Protein AF-A0A842QL17-F1 (afdb_monomer_lite)

Foldseek 3Di:
DDDQDLDPPPPPPDDPPDDDDPDDDDDDPPDPDDPPPPDPPPPDPDQAEEEEEQEQPQPDAPQADDFDADNDQVVLQVLLVVLVHHYDYDYLVCLVQLVLAVLRHQEYEHQRGARHPVNLVSVVLRQQLAHFYEYEFSNLQSCQCCCVVPVVSHNHSQEPQFKYWDWAQKKFFCDDDLLQVVDDGGDIDGFPGGRTIWTQLVSSCVGPQNVQKDQGIAGVPCVRTGQWIWGQDLQGGHIYIYHYAHPDPVPVVHHGDVSR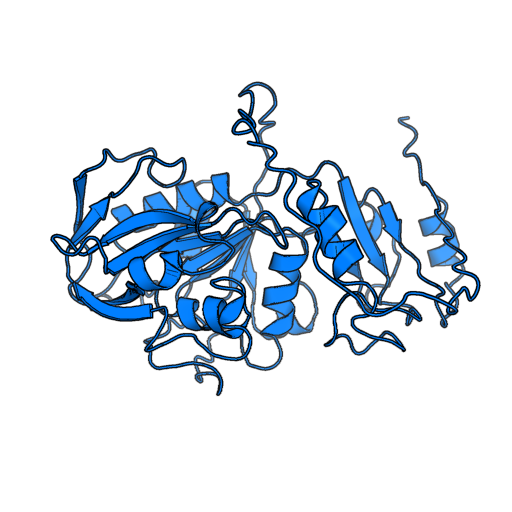SSSSNSSSVVRGADAPWEEEEELQLQAQEALAPPDPRHVHHNPNVNVSRVRSSVRYGYHYQHHDPVDGQDLVVPVSGSYYDGHRRPGDDDPRSVVSSVD

Secondary structure (DSSP, 8-state):
-----------------S---------------------GGG------EEEEE--S-----TT--S----S--HHHHHHHHHTT-EEEEE-HHHHHTT---TTT-SEEEESS----GGGHHHHHHHHHTT-EEEEEGGGHHHHHHTTSSSGGGTTS--BTTTEEEEEEEEEEE-S--GGGTTS-TT-EEEEEEEEEEEEEHHHHTTSTTGGGEEEEEEETTBTTEESEEEE--SSSS--EEEE-----TTSTT-PPPHHHHHHHHHHHHHHS---SEEEEEE-TT-BSB-SSTT-SSSSBTTS-HHHHHHHHHTTEEEEEE---TT-SS-HHHHTT-SEEE---BSSPPPHHHHHHHH-

Sequence (359 aa):
MNHKHAILLSLIMLIGMSMFPLGTSPDMISRSNPMEQVTPAEITPRNIRVAIYNETNFTKPTWAYGGSFTQDSTDIAQVLEDAGYQVELLTFQDLLDHRLILADFDVFVLPNNLPRENVTMLAKEFWLAGGGLLTVDSAVNFLGYAGVVPYESEGNHGHDTYWYYNWSEIQTVANLHPVTKKYSVGNTINTTNWNWATFNWSALSTTKEYSHYTKLLNIEGQPNNVTGFAYNPYLRGGKVVHLPGFVANTTPSRPMVQGIMNLCIDAVEWLCPVPKSRVAYDLSHHPRLGLDAWEEQPWHPGMLPGFRNLLVNHSFTVDKLYPSPEGNLTSDRLESYDILILVCPDYNLTSDERTEVQS

Radius of gyration: 21.05 Å; chains: 1; bounding box: 44×51×58 Å

Structure (mmCIF, N/CA/C/O backbone):
data_AF-A0A842QL17-F1
#
_entry.id   AF-A0A842QL17-F1
#
loop_
_atom_site.group_PDB
_atom_site.id
_atom_site.type_symbol
_atom_site.label_atom_id
_atom_site.label_alt_id
_atom_site.label_comp_id
_atom_site.label_asym_id
_atom_site.label_entity_id
_atom_site.label_seq_id
_atom_site.pdbx_PDB_ins_code
_atom_site.Cartn_x
_atom_site.Cartn_y
_atom_site.Cartn_z
_atom_site.occupancy
_atom_site.B_iso_or_equiv
_atom_site.auth_seq_id
_atom_site.auth_comp_id
_atom_site.auth_asym_id
_atom_site.auth_atom_id
_atom_site.pdbx_PDB_model_num
ATOM 1 N N . MET A 1 1 ? -4.511 -22.338 -30.066 1.00 32.91 1 MET A N 1
ATOM 2 C CA . MET A 1 1 ? -3.454 -21.313 -30.179 1.00 32.91 1 MET A CA 1
ATOM 3 C C . MET A 1 1 ? -4.147 -19.968 -30.115 1.00 32.91 1 MET A C 1
ATOM 5 O O . MET A 1 1 ? -4.767 -19.572 -31.090 1.00 32.91 1 MET A O 1
ATOM 9 N N . ASN A 1 2 ? -4.164 -19.352 -28.934 1.00 29.38 2 ASN A N 1
ATOM 10 C CA . ASN A 1 2 ? -4.747 -18.027 -28.748 1.00 29.38 2 ASN A CA 1
ATOM 11 C C . ASN A 1 2 ? -3.663 -17.005 -29.085 1.00 29.38 2 ASN A C 1
ATOM 13 O O . ASN A 1 2 ? -2.609 -17.007 -28.458 1.00 29.38 2 ASN A O 1
ATOM 17 N N . HIS A 1 3 ? -3.906 -16.182 -30.100 1.00 27.91 3 HIS A N 1
ATOM 18 C CA . HIS A 1 3 ? -3.013 -15.093 -30.471 1.00 27.91 3 HIS A CA 1
ATOM 19 C C . HIS A 1 3 ? -3.058 -14.013 -29.380 1.00 27.91 3 HIS A C 1
ATOM 21 O O . HIS A 1 3 ? -4.039 -13.271 -29.276 1.00 27.91 3 HIS A O 1
ATOM 27 N N . LYS A 1 4 ? -2.010 -13.943 -28.548 1.00 33.94 4 LYS A N 1
ATOM 28 C CA . LYS A 1 4 ? -1.723 -12.757 -27.736 1.00 33.94 4 LYS A CA 1
ATOM 29 C C . LYS A 1 4 ? -1.409 -11.614 -28.710 1.00 33.94 4 LYS A C 1
ATOM 31 O O . LYS A 1 4 ? -0.671 -11.806 -29.671 1.00 33.94 4 LYS A O 1
ATOM 36 N N . HIS A 1 5 ? -2.056 -10.467 -28.533 1.00 31.33 5 HIS A N 1
ATOM 37 C CA . HIS A 1 5 ? -1.820 -9.291 -29.367 1.00 31.33 5 HIS A CA 1
ATOM 38 C C . HIS A 1 5 ? -0.753 -8.434 -28.682 1.00 31.33 5 HIS A C 1
ATOM 40 O O . HIS A 1 5 ? -1.079 -7.678 -27.773 1.00 31.33 5 HIS A O 1
ATOM 46 N N . ALA A 1 6 ? 0.503 -8.537 -29.116 1.00 32.56 6 ALA A N 1
ATOM 47 C CA . ALA A 1 6 ? 1.527 -7.558 -28.771 1.00 32.56 6 ALA A CA 1
ATOM 48 C C . ALA A 1 6 ? 1.225 -6.252 -29.528 1.00 32.56 6 ALA A C 1
ATOM 50 O O . ALA A 1 6 ? 1.440 -6.146 -30.737 1.00 32.56 6 ALA A O 1
ATOM 51 N N . ILE A 1 7 ? 0.659 -5.253 -28.845 1.00 34.78 7 ILE A N 1
ATOM 52 C CA . ILE A 1 7 ? 0.515 -3.905 -29.409 1.00 34.78 7 ILE A CA 1
ATOM 53 C C . ILE A 1 7 ? 1.795 -3.135 -29.084 1.00 34.78 7 ILE A C 1
ATOM 55 O O . ILE A 1 7 ? 1.933 -2.557 -28.009 1.00 34.78 7 ILE A O 1
ATOM 59 N N . LEU A 1 8 ? 2.732 -3.109 -30.034 1.00 34.44 8 LEU A N 1
ATOM 60 C CA . LEU A 1 8 ? 3.899 -2.233 -29.983 1.00 34.44 8 LEU A CA 1
ATOM 61 C C . LEU A 1 8 ? 3.449 -0.781 -30.219 1.00 34.44 8 LEU A C 1
ATOM 63 O O . LEU A 1 8 ? 3.336 -0.318 -31.355 1.00 34.44 8 LEU A O 1
ATOM 67 N N . LEU A 1 9 ? 3.178 -0.049 -29.141 1.00 33.25 9 LEU A N 1
ATOM 68 C CA . LEU A 1 9 ? 2.922 1.391 -29.190 1.00 33.25 9 LEU A CA 1
ATOM 69 C C . LEU A 1 9 ? 4.257 2.143 -29.115 1.00 33.25 9 LEU A C 1
ATOM 71 O O . LEU A 1 9 ? 4.686 2.604 -28.061 1.00 33.25 9 LEU A O 1
ATOM 75 N N . SER A 1 10 ? 4.932 2.282 -30.259 1.00 34.38 10 SER A N 1
ATOM 76 C CA . SER A 1 10 ? 6.066 3.201 -30.406 1.00 34.38 10 SER A CA 1
ATOM 77 C C . SER A 1 10 ? 5.556 4.645 -30.418 1.00 34.38 10 SER A C 1
ATOM 79 O O . SER A 1 10 ? 5.274 5.217 -31.471 1.00 34.38 10 SER A O 1
ATOM 81 N N . LEU A 1 11 ? 5.394 5.243 -29.239 1.00 36.97 11 LEU A N 1
ATOM 82 C CA . LEU A 1 11 ? 4.989 6.640 -29.107 1.00 36.97 11 LEU A CA 1
ATOM 83 C C . LEU A 1 11 ? 6.204 7.545 -29.360 1.00 36.97 11 LEU A C 1
ATOM 85 O O . LEU A 1 11 ? 6.951 7.899 -28.453 1.00 36.97 11 LEU A O 1
ATOM 89 N N . ILE A 1 12 ? 6.411 7.926 -30.622 1.00 34.22 12 ILE A N 1
ATOM 90 C CA . ILE A 1 12 ? 7.336 9.007 -30.979 1.00 34.22 12 ILE A CA 1
ATOM 91 C C . ILE A 1 12 ? 6.681 10.320 -30.526 1.00 34.22 12 ILE A C 1
ATOM 93 O O . ILE A 1 12 ? 5.934 10.944 -31.278 1.00 34.22 12 ILE A O 1
ATOM 97 N N . MET A 1 13 ? 6.932 10.751 -29.285 1.00 35.31 13 MET A N 1
ATOM 98 C CA . MET A 1 13 ? 6.644 12.130 -28.884 1.00 35.31 13 MET A CA 1
ATOM 99 C C . MET A 1 13 ? 7.688 13.046 -29.522 1.00 35.31 13 MET A C 1
ATOM 101 O O . MET A 1 13 ? 8.742 13.334 -28.954 1.00 35.31 13 MET A O 1
ATOM 105 N N . LEU A 1 14 ? 7.400 13.475 -30.751 1.00 29.31 14 LEU A N 1
ATOM 106 C CA . LEU A 1 14 ? 8.137 14.547 -31.400 1.00 29.31 14 LEU A CA 1
ATOM 107 C C . LEU A 1 14 ? 7.921 15.837 -30.598 1.00 29.31 14 LEU A C 1
ATOM 109 O O . LEU A 1 14 ? 6.796 16.177 -30.238 1.00 29.31 14 LEU A O 1
ATOM 113 N N . ILE A 1 15 ? 9.022 16.532 -30.326 1.00 42.12 15 ILE A N 1
ATOM 114 C CA . ILE A 1 15 ? 9.133 17.812 -29.623 1.00 42.12 15 ILE A CA 1
ATOM 115 C C . ILE A 1 15 ? 7.981 18.759 -30.003 1.00 42.12 15 ILE A C 1
ATOM 117 O O . ILE A 1 15 ? 7.981 19.380 -31.062 1.00 42.12 15 ILE A O 1
ATOM 121 N N . GLY A 1 16 ? 7.004 18.862 -29.103 1.00 30.25 16 GLY A N 1
ATOM 122 C CA . GLY A 1 16 ? 5.878 19.792 -29.147 1.00 30.25 16 GLY A CA 1
ATOM 123 C C . GLY A 1 16 ? 5.802 20.631 -27.873 1.00 30.25 16 GLY A C 1
ATOM 124 O O . GLY A 1 16 ? 4.719 20.970 -27.415 1.00 30.25 16 GLY A O 1
ATOM 125 N N . MET A 1 17 ? 6.949 20.951 -27.266 1.00 36.09 17 MET A N 1
ATOM 126 C CA . MET A 1 17 ? 7.035 22.004 -26.254 1.00 36.09 17 MET A CA 1
ATOM 127 C C . MET A 1 17 ? 7.033 23.365 -26.953 1.00 36.09 17 MET A C 1
ATOM 129 O O . MET A 1 17 ? 8.072 23.977 -27.170 1.00 36.09 17 MET A O 1
ATOM 133 N N . SER A 1 18 ? 5.852 23.854 -27.314 1.00 33.62 18 SER A N 1
ATOM 134 C CA . SER A 1 18 ? 5.583 25.291 -27.258 1.00 33.62 18 SER A CA 1
ATOM 135 C C . SER A 1 18 ? 4.085 25.532 -27.088 1.00 33.62 18 SER A C 1
ATOM 137 O O . SER A 1 18 ? 3.279 25.133 -27.918 1.00 33.62 18 SER A O 1
ATOM 139 N N . MET A 1 19 ? 3.757 26.229 -25.996 1.00 33.94 19 MET A N 1
ATOM 140 C CA . MET A 1 19 ? 2.442 26.764 -25.616 1.00 33.94 19 MET A CA 1
ATOM 141 C C . MET A 1 19 ? 1.485 25.831 -24.855 1.00 33.94 19 MET A C 1
ATOM 143 O O . MET A 1 19 ? 0.450 25.422 -25.364 1.00 33.94 19 MET A O 1
ATOM 147 N N . PHE A 1 20 ? 1.752 25.649 -23.559 1.00 30.59 20 PHE A N 1
ATOM 148 C CA . PHE A 1 20 ? 0.675 25.646 -22.564 1.00 30.59 20 PHE A CA 1
ATOM 149 C C . PHE A 1 20 ? 0.867 26.861 -21.648 1.00 30.59 20 PHE A C 1
ATOM 151 O O . PHE A 1 20 ? 1.923 26.974 -21.020 1.00 30.59 20 PHE A O 1
ATOM 158 N N . PRO A 1 21 ? -0.090 27.804 -21.581 1.00 30.53 21 PRO A N 1
ATOM 159 C CA . PRO A 1 21 ? -0.043 28.849 -20.578 1.00 30.53 21 PRO A CA 1
ATOM 160 C C . PRO A 1 21 ? -0.350 28.241 -19.205 1.00 30.53 21 PRO A C 1
ATOM 162 O O . PRO A 1 21 ? -1.309 27.491 -19.031 1.00 30.53 21 PRO A O 1
ATOM 165 N N . LEU A 1 22 ? 0.476 28.597 -18.222 1.00 37.81 22 LEU A N 1
ATOM 166 C CA . LEU A 1 22 ? 0.166 28.478 -16.801 1.00 37.81 22 LEU A CA 1
ATOM 167 C C . LEU A 1 22 ? -1.138 29.245 -16.524 1.00 37.81 22 LEU A C 1
ATOM 169 O O . LEU A 1 22 ? -1.159 30.467 -16.663 1.00 37.81 22 LEU A O 1
ATOM 173 N N . GLY A 1 23 ? -2.221 28.558 -16.147 1.00 28.64 23 GLY A N 1
ATOM 174 C CA . GLY A 1 23 ? -3.465 29.249 -15.805 1.00 28.64 23 GLY A CA 1
ATOM 175 C C . GLY A 1 23 ? -4.690 28.370 -15.558 1.00 28.64 23 GLY A C 1
ATOM 176 O O . GLY A 1 23 ? -5.327 27.915 -16.496 1.00 28.64 23 GLY A O 1
ATOM 177 N N . THR A 1 24 ? -5.041 28.276 -14.271 1.00 31.52 24 THR A N 1
ATOM 178 C CA . THR A 1 24 ? -6.386 28.123 -13.676 1.00 31.52 24 THR A CA 1
ATOM 179 C C . THR A 1 24 ? -7.159 26.803 -13.830 1.00 31.52 24 THR A C 1
ATOM 181 O O . THR A 1 24 ? -7.583 26.426 -14.912 1.00 31.52 24 THR A O 1
ATOM 184 N N . SER A 1 25 ? -7.368 26.180 -12.660 1.00 35.00 25 SER A N 1
ATOM 185 C CA . SER A 1 25 ? -8.433 25.266 -12.205 1.00 35.00 25 SER A CA 1
ATOM 186 C C . SER A 1 25 ? -9.348 24.615 -13.254 1.00 35.00 25 SER A C 1
ATOM 188 O O . SER A 1 25 ? -10.093 25.325 -13.928 1.00 35.00 25 SER A O 1
ATOM 190 N N . PRO A 1 26 ? -9.453 23.273 -13.293 1.00 37.22 26 PRO A N 1
ATOM 191 C CA . PRO A 1 26 ? -10.640 22.642 -13.837 1.00 37.22 26 PRO A CA 1
ATOM 192 C C . PRO A 1 26 ? -11.755 22.720 -12.791 1.00 37.22 26 PRO A C 1
ATOM 194 O O . PRO A 1 26 ? -11.676 22.106 -11.725 1.00 37.22 26 PRO A O 1
ATOM 197 N N . ASP A 1 27 ? -12.789 23.499 -13.099 1.00 30.72 27 ASP A N 1
ATOM 198 C CA . ASP A 1 27 ? -14.064 23.410 -12.401 1.00 30.72 27 ASP A CA 1
ATOM 199 C C . ASP A 1 27 ? -14.610 21.979 -12.474 1.00 30.72 27 ASP A C 1
ATOM 201 O O . ASP A 1 27 ? -14.574 21.300 -13.505 1.00 30.72 27 ASP A O 1
ATOM 205 N N . MET A 1 28 ? -15.106 21.545 -11.321 1.00 40.56 28 MET A N 1
ATOM 206 C CA . MET A 1 28 ? -15.678 20.241 -11.044 1.00 40.56 28 MET A CA 1
ATOM 207 C C . MET A 1 28 ? -16.843 19.916 -11.984 1.00 40.56 28 MET A C 1
ATOM 209 O O . MET A 1 28 ? -17.935 20.468 -11.852 1.00 40.56 28 MET A O 1
ATOM 213 N N . ILE A 1 29 ? -16.672 18.902 -12.832 1.00 31.00 29 ILE A N 1
ATOM 214 C CA . ILE A 1 29 ? -17.811 18.065 -13.209 1.00 31.00 29 ILE A CA 1
ATOM 215 C C . ILE A 1 29 ? -18.001 17.078 -12.060 1.00 31.00 29 ILE A C 1
ATOM 217 O O . ILE A 1 29 ? -17.324 16.055 -11.976 1.00 31.00 29 ILE A O 1
ATOM 221 N N . SER A 1 30 ? -18.931 17.411 -11.165 1.00 34.22 30 SER A N 1
ATOM 222 C CA . SER A 1 30 ? -19.532 16.462 -10.232 1.00 34.22 30 SER A CA 1
ATOM 223 C C . SER A 1 30 ? -20.190 15.340 -11.039 1.00 34.22 30 SER A C 1
ATOM 225 O O . SER A 1 30 ? -21.334 15.446 -11.482 1.00 34.22 30 SER A O 1
ATOM 227 N N . ARG A 1 31 ? -19.437 14.268 -11.289 1.00 32.34 31 ARG A N 1
ATOM 228 C CA . ARG A 1 31 ? -20.010 12.949 -11.527 1.00 32.34 31 ARG A CA 1
ATOM 229 C C . ARG A 1 31 ? -20.091 12.284 -10.167 1.00 32.34 31 ARG A C 1
ATOM 231 O O . ARG A 1 31 ? -19.084 11.840 -9.625 1.00 32.34 31 ARG A O 1
ATOM 238 N N . SER A 1 32 ? -21.297 12.224 -9.618 1.00 30.11 32 SER A N 1
ATOM 239 C CA . SER A 1 32 ? -21.631 11.194 -8.648 1.00 30.11 32 SER A CA 1
ATOM 240 C C . SER A 1 32 ? -21.362 9.849 -9.319 1.00 30.11 32 SER A C 1
ATOM 242 O O . SER A 1 32 ? -22.148 9.390 -10.145 1.00 30.11 32 SER A O 1
ATOM 244 N N . ASN A 1 33 ? -20.215 9.237 -9.022 1.00 33.78 33 ASN A N 1
ATOM 245 C CA . ASN A 1 33 ? -20.003 7.847 -9.389 1.00 33.78 33 ASN A CA 1
ATOM 246 C C . ASN A 1 33 ? -21.036 7.039 -8.600 1.00 33.78 33 ASN A C 1
ATOM 248 O O . ASN A 1 33 ? -21.000 7.070 -7.364 1.00 33.78 33 ASN A O 1
ATOM 252 N N . PRO A 1 34 ? -21.978 6.337 -9.256 1.00 35.31 34 PRO A N 1
ATOM 253 C CA . PRO A 1 34 ? -22.654 5.264 -8.564 1.00 35.31 34 PRO A CA 1
ATOM 254 C C . PRO A 1 34 ? -21.542 4.306 -8.156 1.00 35.31 34 PRO A C 1
ATOM 256 O O . PRO A 1 34 ? -20.722 3.921 -8.987 1.00 35.31 34 PRO A O 1
ATOM 259 N N . MET A 1 35 ? -21.470 4.028 -6.858 1.00 34.47 35 MET A N 1
ATOM 260 C CA . MET A 1 35 ? -20.680 2.959 -6.267 1.00 34.47 35 MET A CA 1
ATOM 261 C C . MET A 1 35 ? -20.700 1.784 -7.248 1.00 34.47 35 MET A C 1
ATOM 263 O O . MET A 1 35 ? -21.767 1.204 -7.457 1.00 34.47 35 MET A O 1
ATOM 267 N N . GLU A 1 36 ? -19.589 1.545 -7.952 1.00 39.00 36 GLU A N 1
ATOM 268 C CA . GLU A 1 36 ? -19.526 0.514 -8.982 1.00 39.00 36 GLU A CA 1
ATOM 269 C C . GLU A 1 36 ? -19.743 -0.800 -8.244 1.00 39.00 36 GLU A C 1
ATOM 271 O O . GLU A 1 36 ? -18.903 -1.278 -7.479 1.00 39.00 36 GLU A O 1
ATOM 276 N N . GLN A 1 37 ? -20.980 -1.275 -8.333 1.00 33.81 37 GLN A N 1
ATOM 277 C CA . GLN A 1 37 ? -21.448 -2.461 -7.663 1.00 33.81 37 GLN A CA 1
ATOM 278 C C . GLN A 1 37 ? -20.681 -3.588 -8.336 1.00 33.81 37 GLN A C 1
ATOM 280 O O . GLN A 1 37 ? -20.994 -3.952 -9.466 1.00 33.81 37 GLN A O 1
ATOM 285 N N . VAL A 1 38 ? -19.634 -4.082 -7.674 1.00 36.53 38 VAL A N 1
ATOM 286 C CA . VAL A 1 38 ? -18.936 -5.291 -8.100 1.00 36.53 38 VAL A CA 1
ATOM 287 C C . VAL A 1 38 ? -20.008 -6.367 -8.200 1.00 36.53 38 VAL A C 1
ATOM 289 O O . VAL A 1 38 ? -20.528 -6.840 -7.188 1.00 36.53 38 VAL A O 1
ATOM 292 N N . THR A 1 39 ? -20.423 -6.690 -9.421 1.00 32.12 39 THR A N 1
ATOM 293 C CA . THR A 1 39 ? -21.339 -7.794 -9.662 1.00 32.12 39 THR A CA 1
ATOM 294 C C . THR A 1 39 ? -20.632 -9.062 -9.185 1.00 32.12 39 THR A C 1
ATOM 296 O O . THR A 1 39 ? -19.533 -9.335 -9.666 1.00 32.12 39 THR A O 1
ATOM 299 N N . PRO A 1 40 ? -21.223 -9.860 -8.274 1.00 38.44 40 PRO A N 1
ATOM 300 C CA . PRO A 1 40 ? -20.588 -11.059 -7.709 1.00 38.44 40 PRO A CA 1
ATOM 301 C C . PRO A 1 40 ? -20.207 -12.159 -8.720 1.00 38.44 40 PRO A C 1
ATOM 303 O O . PRO A 1 40 ? -19.738 -13.218 -8.321 1.00 38.44 40 PRO A O 1
ATOM 306 N N . ALA A 1 41 ? -20.446 -11.948 -10.016 1.00 34.03 41 ALA A N 1
ATOM 307 C CA . ALA A 1 41 ? -20.388 -12.968 -11.055 1.00 34.03 41 ALA A CA 1
ATOM 308 C C . ALA A 1 41 ? -19.007 -13.158 -11.716 1.00 34.03 41 ALA A C 1
ATOM 310 O O . ALA A 1 41 ? -18.889 -14.035 -12.563 1.00 34.03 41 ALA A O 1
ATOM 311 N N . GLU A 1 42 ? -17.965 -12.412 -11.331 1.00 37.41 42 GLU A N 1
ATOM 312 C CA . GLU A 1 42 ? -16.612 -12.573 -11.907 1.00 37.41 42 GLU A CA 1
ATOM 313 C C . GLU A 1 42 ? -15.484 -12.576 -10.862 1.00 37.41 42 GLU A C 1
ATOM 315 O O . GLU A 1 42 ? -14.332 -12.276 -11.176 1.00 37.41 42 GLU A O 1
ATOM 320 N N . ILE A 1 43 ? -15.757 -12.971 -9.612 1.00 46.22 43 ILE A N 1
ATOM 321 C CA . ILE A 1 43 ? -14.661 -13.338 -8.702 1.00 46.22 43 ILE A CA 1
ATOM 322 C C . ILE A 1 43 ? -14.201 -14.738 -9.108 1.00 46.22 43 ILE A C 1
ATOM 324 O O . ILE A 1 43 ? -14.602 -15.746 -8.530 1.00 46.22 43 ILE A O 1
ATOM 328 N N . THR A 1 44 ? -13.387 -14.804 -10.160 1.00 45.41 44 THR A N 1
ATOM 329 C CA . THR A 1 44 ? -12.589 -16.003 -10.419 1.00 45.41 44 THR A CA 1
ATOM 330 C C . THR A 1 44 ? -11.772 -16.259 -9.153 1.00 45.41 44 THR A C 1
ATOM 332 O O . THR A 1 44 ? -11.119 -15.319 -8.689 1.00 45.41 44 THR A O 1
ATOM 335 N N . PRO A 1 45 ? -11.802 -17.471 -8.566 1.00 54.47 45 PRO A N 1
ATOM 336 C CA . PRO A 1 45 ? -10.910 -17.812 -7.469 1.00 54.47 45 PRO A CA 1
ATOM 337 C C . PRO A 1 45 ? -9.482 -17.479 -7.894 1.00 54.47 45 PRO A C 1
ATOM 339 O O . PRO A 1 45 ? -8.965 -18.051 -8.854 1.00 54.47 45 PRO A O 1
ATOM 342 N N . ARG A 1 46 ? -8.880 -16.490 -7.237 1.00 71.69 46 ARG A N 1
ATOM 343 C CA . ARG A 1 46 ? -7.531 -16.028 -7.538 1.00 71.69 46 ARG A CA 1
ATOM 344 C C . ARG A 1 46 ? -6.663 -16.337 -6.337 1.00 71.69 46 ARG A C 1
ATOM 346 O O . ARG A 1 46 ? -7.032 -16.021 -5.210 1.00 71.69 46 ARG A O 1
ATOM 353 N N . ASN A 1 47 ? -5.508 -16.933 -6.597 1.00 90.69 47 ASN A N 1
ATOM 354 C CA . ASN A 1 47 ? -4.462 -17.040 -5.593 1.00 90.69 47 ASN A CA 1
ATOM 355 C C . ASN A 1 47 ? -3.948 -15.622 -5.327 1.00 90.69 47 ASN A C 1
ATOM 357 O O . ASN A 1 47 ? -3.307 -15.035 -6.199 1.00 90.69 47 ASN A O 1
ATOM 361 N N . ILE A 1 48 ? -4.300 -15.055 -4.172 1.00 96.44 48 ILE A N 1
ATOM 362 C CA . ILE A 1 48 ? -3.820 -13.735 -3.752 1.00 96.44 48 ILE A CA 1
ATOM 363 C C . ILE A 1 48 ? -2.415 -13.908 -3.182 1.00 96.44 48 ILE A C 1
ATOM 365 O O . ILE A 1 48 ? -2.198 -14.744 -2.299 1.00 96.44 48 ILE A O 1
ATOM 369 N N . ARG A 1 49 ? -1.478 -13.117 -3.702 1.00 97.88 49 ARG A N 1
ATOM 370 C CA . ARG A 1 49 ? -0.062 -13.144 -3.335 1.00 97.88 49 ARG A CA 1
ATOM 371 C C . ARG A 1 49 ? 0.252 -11.948 -2.457 1.00 97.88 49 ARG A C 1
ATOM 373 O O . ARG A 1 49 ? -0.081 -10.812 -2.796 1.00 97.88 49 ARG A O 1
ATOM 380 N N . VAL A 1 50 ? 0.869 -12.200 -1.319 1.00 98.69 50 VAL A N 1
ATOM 381 C CA . VAL A 1 50 ? 1.072 -11.217 -0.267 1.00 98.69 50 VAL A CA 1
ATOM 382 C C . VAL A 1 50 ? 2.555 -11.132 0.045 1.00 98.69 50 VAL A C 1
ATOM 384 O O . VAL A 1 50 ? 3.150 -12.096 0.512 1.00 98.69 50 VAL A O 1
ATOM 387 N N . ALA A 1 51 ? 3.133 -9.957 -0.168 1.00 98.44 51 ALA A N 1
ATOM 388 C CA . ALA A 1 51 ? 4.447 -9.627 0.357 1.00 98.44 51 ALA A CA 1
ATOM 389 C C . ALA A 1 51 ? 4.293 -9.035 1.760 1.00 98.44 51 ALA A C 1
ATOM 391 O O . ALA A 1 51 ? 3.466 -8.148 1.980 1.00 98.44 51 ALA A O 1
ATOM 392 N N . ILE A 1 52 ? 5.112 -9.472 2.709 1.00 97.25 52 ILE A N 1
ATOM 393 C CA . ILE A 1 52 ? 5.152 -8.911 4.061 1.00 97.25 52 ILE A CA 1
ATOM 394 C C . ILE A 1 52 ? 6.548 -8.376 4.320 1.00 97.25 52 ILE A C 1
ATOM 396 O O . ILE A 1 52 ? 7.528 -9.112 4.236 1.00 97.25 52 ILE A O 1
ATOM 400 N N . TYR A 1 53 ? 6.643 -7.095 4.661 1.00 95.19 53 TYR A N 1
ATOM 401 C CA . TYR A 1 53 ? 7.922 -6.496 5.006 1.00 95.19 53 TYR A CA 1
ATOM 402 C C . TYR A 1 53 ? 8.434 -7.037 6.342 1.00 95.19 53 TYR A C 1
ATOM 404 O O . TYR A 1 53 ? 7.855 -6.767 7.396 1.00 95.19 53 TYR A O 1
ATOM 412 N N . ASN A 1 54 ? 9.541 -7.769 6.291 1.00 92.31 54 ASN A N 1
ATOM 413 C CA . ASN A 1 54 ? 10.144 -8.458 7.419 1.00 92.31 54 ASN A CA 1
ATOM 414 C C . ASN A 1 54 ? 11.616 -8.051 7.575 1.00 92.31 54 ASN A C 1
ATOM 416 O O . ASN A 1 54 ? 12.536 -8.802 7.252 1.00 92.31 54 ASN A O 1
ATOM 420 N N . GLU A 1 55 ? 11.834 -6.832 8.067 1.00 87.56 55 GLU A N 1
ATOM 421 C CA . GLU A 1 55 ? 13.164 -6.311 8.375 1.00 87.56 55 GLU A CA 1
ATOM 422 C C . GLU A 1 55 ? 13.482 -6.448 9.869 1.00 87.56 55 GLU A C 1
ATOM 424 O O . GLU A 1 55 ? 12.731 -5.977 10.724 1.00 87.56 55 GLU A O 1
ATOM 429 N N . THR A 1 56 ? 14.632 -7.047 10.180 1.00 86.19 56 THR A N 1
ATOM 430 C CA . THR A 1 56 ? 15.099 -7.240 11.565 1.00 86.19 56 THR A CA 1
ATOM 431 C C . THR A 1 56 ? 15.756 -5.984 12.145 1.00 86.19 56 THR A C 1
ATOM 433 O O . THR A 1 56 ? 15.783 -5.791 13.361 1.00 86.19 56 THR A O 1
ATOM 436 N N . ASN A 1 57 ? 16.263 -5.092 11.291 1.00 84.81 57 ASN A N 1
ATOM 437 C CA . ASN A 1 57 ? 16.779 -3.784 11.656 1.00 84.81 57 ASN A CA 1
ATOM 438 C C . ASN A 1 57 ? 15.648 -2.756 11.791 1.00 84.81 57 ASN A C 1
ATOM 440 O O . ASN A 1 57 ? 15.272 -2.067 10.846 1.00 84.81 57 ASN A O 1
ATOM 444 N N . PHE A 1 58 ? 15.188 -2.584 13.022 1.00 76.81 58 PHE A N 1
ATOM 445 C CA . PHE A 1 58 ? 14.162 -1.620 13.418 1.00 76.81 58 PHE A CA 1
ATOM 446 C C . PHE A 1 58 ? 14.732 -0.226 13.738 1.00 76.81 58 PHE A C 1
ATOM 448 O O . PHE A 1 58 ? 14.095 0.556 14.451 1.00 76.81 58 PHE A O 1
ATOM 455 N N . THR A 1 59 ? 15.947 0.095 13.266 1.00 86.31 59 THR A N 1
ATOM 456 C CA . THR A 1 59 ? 16.482 1.455 13.399 1.00 86.31 59 THR A CA 1
ATOM 457 C C . THR A 1 59 ? 15.499 2.401 12.740 1.00 86.31 59 THR A C 1
ATOM 459 O O . THR A 1 59 ? 15.284 2.359 11.529 1.00 86.31 59 THR A O 1
ATOM 462 N N . LYS A 1 60 ? 14.890 3.241 13.571 1.00 88.69 60 LYS A N 1
ATOM 463 C CA . LYS A 1 60 ? 13.844 4.149 13.142 1.00 88.69 60 LYS A CA 1
ATOM 464 C C . LYS A 1 60 ? 14.384 5.080 12.044 1.00 88.69 60 LYS A C 1
ATOM 466 O O . LYS A 1 60 ? 15.363 5.782 12.313 1.00 88.69 60 LYS A O 1
ATOM 471 N N . PRO A 1 61 ? 13.743 5.133 10.864 1.00 92.94 61 PRO A N 1
ATOM 472 C CA . PRO A 1 61 ? 14.080 6.110 9.837 1.00 92.94 61 PRO A CA 1
ATOM 473 C C . PRO A 1 61 ? 14.003 7.546 10.367 1.00 92.94 61 PRO A C 1
ATOM 475 O O . PRO A 1 61 ? 13.158 7.862 11.208 1.00 92.94 61 PRO A O 1
ATOM 478 N N . THR A 1 62 ? 14.844 8.438 9.848 1.00 94.81 62 THR A N 1
ATOM 479 C CA . THR A 1 62 ? 14.873 9.863 10.232 1.00 94.81 62 THR A CA 1
ATOM 480 C C . THR A 1 62 ? 13.543 10.578 10.005 1.00 94.81 62 THR A C 1
ATOM 482 O O . THR A 1 62 ? 13.213 11.510 10.736 1.00 94.81 62 THR A O 1
ATOM 485 N N . TRP A 1 63 ? 12.754 10.115 9.036 1.00 94.50 63 TRP A N 1
ATOM 486 C CA . TRP A 1 63 ? 11.427 10.639 8.742 1.00 94.50 63 TRP A CA 1
ATOM 487 C C . TRP A 1 63 ? 10.325 10.150 9.692 1.00 94.50 63 TRP A C 1
ATOM 489 O O . TRP A 1 63 ? 9.218 10.678 9.639 1.00 94.50 63 TRP A O 1
ATOM 499 N N . ALA A 1 64 ? 10.585 9.155 10.545 1.00 94.69 64 ALA A N 1
ATOM 500 C CA . ALA A 1 64 ? 9.565 8.538 11.387 1.00 94.69 64 ALA A CA 1
ATOM 501 C C . ALA A 1 64 ? 9.515 9.111 12.816 1.00 94.69 64 ALA A C 1
ATOM 503 O O . ALA A 1 64 ? 10.527 9.396 13.473 1.00 94.69 64 ALA A O 1
ATOM 504 N N . TYR A 1 6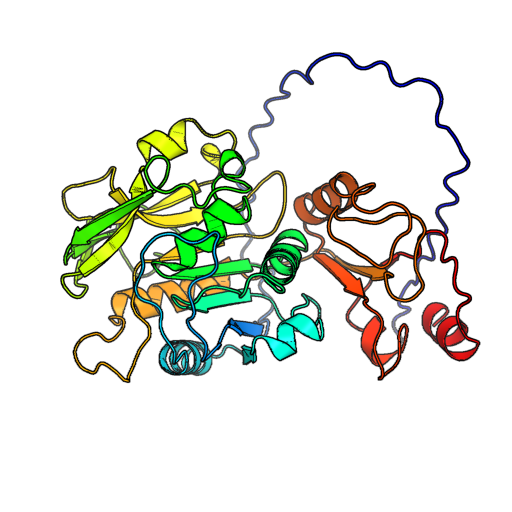5 ? 8.300 9.187 13.352 1.00 94.31 65 TYR A N 1
ATOM 505 C CA . TYR A 1 65 ? 7.995 9.623 14.705 1.00 94.31 65 TYR A CA 1
ATOM 506 C C . TYR A 1 65 ? 7.577 8.466 15.622 1.00 94.31 65 TYR A C 1
ATOM 508 O O . TYR A 1 65 ? 6.689 7.672 15.304 1.00 94.31 65 TYR A O 1
ATOM 516 N N . GLY A 1 66 ? 8.169 8.449 16.824 1.00 88.56 66 GLY A N 1
ATOM 517 C CA . GLY A 1 66 ? 7.811 7.523 17.903 1.00 88.56 66 GLY A CA 1
ATOM 518 C C . GLY A 1 66 ? 7.717 6.059 17.460 1.00 88.56 66 GLY A C 1
ATOM 519 O O . GLY A 1 66 ? 8.469 5.627 16.589 1.00 88.56 66 GLY A O 1
ATOM 520 N N . GLY A 1 67 ? 6.776 5.334 18.065 1.00 83.00 67 GLY A N 1
ATOM 521 C CA . GLY A 1 67 ? 6.428 3.963 17.698 1.00 83.00 67 GLY A CA 1
ATOM 522 C C . GLY A 1 67 ? 7.232 2.886 18.414 1.00 83.00 67 GLY A C 1
ATOM 523 O O . GLY A 1 67 ? 8.344 3.102 18.896 1.00 83.00 67 GLY A O 1
ATOM 524 N N . SER A 1 68 ? 6.623 1.709 18.505 1.00 82.38 68 SER A N 1
ATOM 525 C CA . SER A 1 68 ? 7.303 0.459 18.839 1.00 82.38 68 SER A CA 1
ATOM 526 C C . SER A 1 68 ? 7.187 -0.432 17.618 1.00 82.38 68 SER A C 1
ATOM 528 O O . SER A 1 68 ? 6.075 -0.651 17.156 1.00 82.38 68 SER A O 1
ATOM 530 N N . PHE A 1 69 ? 8.305 -0.932 17.105 1.00 85.94 69 PHE A N 1
ATOM 531 C CA . PHE A 1 69 ? 8.330 -1.713 15.868 1.00 85.94 69 PHE A CA 1
ATOM 532 C C . PHE A 1 69 ? 8.529 -3.194 16.167 1.00 85.94 69 PHE A C 1
ATOM 534 O O . PHE A 1 69 ? 9.192 -3.543 17.149 1.00 85.94 69 PHE A O 1
ATOM 541 N N . THR A 1 70 ? 7.964 -4.056 15.327 1.00 80.88 70 THR A N 1
ATOM 542 C CA . THR A 1 70 ? 8.242 -5.491 15.401 1.00 80.88 70 THR A CA 1
ATOM 543 C C . THR A 1 70 ? 9.470 -5.883 14.586 1.00 80.88 70 THR A C 1
ATOM 545 O O . THR A 1 70 ? 9.789 -5.263 13.574 1.00 80.88 70 THR A O 1
ATOM 548 N N . GLN A 1 71 ? 10.139 -6.938 15.045 1.00 75.31 71 GLN A N 1
ATOM 549 C CA . GLN A 1 71 ? 11.252 -7.608 14.369 1.00 75.31 71 GLN A CA 1
ATOM 550 C C . GLN A 1 71 ? 10.820 -8.928 13.719 1.00 75.31 71 GLN A C 1
ATOM 552 O O . GLN A 1 71 ? 11.625 -9.562 13.044 1.00 75.31 71 GLN A O 1
ATOM 557 N N . ASP A 1 72 ? 9.587 -9.368 13.978 1.00 77.94 72 ASP A N 1
ATOM 558 C CA . ASP A 1 72 ? 9.105 -10.694 13.622 1.00 77.94 72 ASP A CA 1
ATOM 559 C C . ASP A 1 72 ? 7.691 -10.601 13.051 1.00 77.94 72 ASP A C 1
ATOM 561 O O . ASP A 1 72 ? 6.740 -10.259 13.753 1.00 77.94 72 ASP A O 1
ATOM 565 N N . SER A 1 73 ? 7.570 -10.907 11.762 1.00 86.12 73 SER A N 1
ATOM 566 C CA . SER A 1 73 ? 6.301 -10.886 11.032 1.00 86.12 73 SER A CA 1
ATOM 567 C C . SER A 1 73 ? 5.705 -12.285 10.839 1.00 86.12 73 SER A C 1
ATOM 569 O O . SER A 1 73 ? 4.772 -12.449 10.055 1.00 86.12 73 SER A O 1
ATOM 571 N N . THR A 1 74 ? 6.230 -13.306 11.523 1.00 85.00 74 THR A N 1
ATOM 572 C CA . THR A 1 74 ? 5.801 -14.700 11.324 1.00 85.00 74 THR A CA 1
ATOM 573 C C . THR A 1 74 ? 4.344 -14.937 11.710 1.00 85.00 74 THR A C 1
ATOM 575 O O . THR A 1 74 ? 3.653 -15.658 11.001 1.00 85.00 74 THR A O 1
ATOM 578 N N . ASP A 1 75 ? 3.830 -14.282 12.754 1.00 84.38 75 ASP A N 1
ATOM 579 C CA . ASP A 1 75 ? 2.438 -14.477 13.190 1.00 84.38 75 ASP A CA 1
ATOM 580 C C . ASP A 1 75 ? 1.423 -14.034 12.134 1.00 84.38 75 ASP A C 1
ATOM 582 O O . ASP A 1 75 ? 0.455 -14.739 11.853 1.00 84.38 75 ASP A O 1
ATOM 586 N N . ILE A 1 76 ? 1.633 -12.857 11.536 1.00 89.25 76 ILE A N 1
ATOM 587 C CA . ILE A 1 76 ? 0.744 -12.380 10.474 1.00 89.25 76 ILE A CA 1
ATOM 588 C C . ILE A 1 76 ? 0.931 -13.204 9.199 1.00 89.25 76 ILE A C 1
ATOM 590 O O . ILE A 1 76 ? -0.052 -13.446 8.508 1.00 89.25 76 ILE A O 1
ATOM 594 N N . ALA A 1 77 ? 2.150 -13.672 8.910 1.00 93.56 77 ALA A N 1
ATOM 595 C CA . ALA A 1 77 ? 2.392 -14.564 7.785 1.00 93.56 77 ALA A CA 1
ATOM 596 C C . ALA A 1 77 ? 1.603 -15.867 7.940 1.00 93.56 77 ALA A C 1
ATOM 598 O O . ALA A 1 77 ? 0.779 -16.167 7.084 1.00 93.56 77 ALA A O 1
ATOM 599 N N . GLN A 1 78 ? 1.747 -16.548 9.080 1.00 92.62 78 GLN A N 1
ATOM 600 C CA . GLN A 1 78 ? 1.047 -17.799 9.368 1.00 92.62 78 GLN A CA 1
ATOM 601 C C . GLN A 1 78 ? -0.471 -17.633 9.285 1.00 92.62 78 GLN A C 1
ATOM 603 O O . GLN A 1 78 ? -1.152 -18.447 8.676 1.00 92.62 78 GLN A O 1
ATOM 608 N N . VAL A 1 79 ? -1.021 -16.554 9.851 1.00 92.19 79 VAL A N 1
ATOM 609 C CA . VAL A 1 79 ? -2.469 -16.297 9.808 1.00 92.19 79 VAL A CA 1
ATOM 610 C C . VAL A 1 79 ? -2.977 -16.089 8.380 1.00 92.19 79 VAL A C 1
ATOM 612 O O . VAL A 1 79 ? -4.092 -16.501 8.055 1.00 92.19 79 VAL A O 1
ATOM 615 N N . LEU A 1 80 ? -2.188 -15.440 7.524 1.00 95.62 80 LEU A N 1
ATOM 616 C CA . LEU A 1 80 ? -2.545 -15.220 6.125 1.00 95.62 80 LEU A CA 1
ATOM 617 C C . LEU A 1 80 ? -2.361 -16.494 5.279 1.00 95.62 80 LEU A C 1
ATOM 619 O O . LEU A 1 80 ? -3.197 -16.769 4.419 1.00 95.62 80 LEU A O 1
ATOM 623 N N . GLU A 1 81 ? -1.342 -17.305 5.560 1.00 96.81 81 GLU A N 1
ATOM 624 C CA . GLU A 1 81 ? -1.149 -18.630 4.953 1.00 96.81 81 GLU A CA 1
ATOM 625 C C . GLU A 1 81 ? -2.277 -19.598 5.334 1.00 96.81 81 GLU A C 1
ATOM 627 O O . GLU A 1 81 ? -2.853 -20.251 4.464 1.00 96.81 81 GLU A O 1
ATOM 632 N N . ASP A 1 82 ? -2.665 -19.633 6.613 1.00 95.44 82 ASP A N 1
ATOM 633 C CA . ASP A 1 82 ? -3.781 -20.439 7.125 1.00 95.44 82 ASP A CA 1
ATOM 634 C C . ASP A 1 82 ? -5.124 -20.025 6.498 1.00 95.44 82 ASP A C 1
ATOM 636 O O . ASP A 1 82 ? -6.041 -20.841 6.370 1.00 95.44 82 ASP A O 1
ATOM 640 N N . ALA A 1 83 ? -5.243 -18.761 6.077 1.00 94.94 83 ALA A N 1
ATOM 641 C CA . ALA A 1 83 ? -6.383 -18.252 5.320 1.00 94.94 83 ALA A CA 1
ATOM 642 C C . ALA A 1 83 ? -6.337 -18.608 3.818 1.00 94.94 83 ALA A C 1
ATOM 644 O O . ALA A 1 83 ? -7.300 -18.336 3.099 1.00 94.94 83 ALA A O 1
ATOM 645 N N . GLY A 1 84 ? -5.260 -19.243 3.347 1.00 95.88 84 GLY A N 1
ATOM 646 C CA . GLY A 1 84 ? -5.093 -19.722 1.975 1.00 95.88 84 GLY A CA 1
ATOM 647 C C . GLY A 1 84 ? -4.382 -18.750 1.031 1.00 95.88 84 GLY A C 1
ATOM 648 O O . GLY A 1 84 ? -4.405 -18.970 -0.182 1.00 95.88 84 GLY A O 1
ATOM 649 N N . TYR A 1 85 ? -3.764 -17.683 1.544 1.00 97.56 85 TYR A N 1
ATOM 650 C CA . TYR A 1 85 ? -2.981 -16.756 0.724 1.00 97.56 85 TYR A CA 1
ATOM 651 C C . TYR A 1 85 ? -1.557 -17.270 0.490 1.00 97.56 85 TYR A C 1
ATOM 653 O O . TYR A 1 85 ? -0.993 -17.985 1.314 1.00 97.56 85 TYR A O 1
ATOM 661 N N . GLN A 1 86 ? -0.959 -16.883 -0.639 1.00 97.75 86 GLN A N 1
ATOM 662 C CA . GLN A 1 86 ? 0.458 -17.135 -0.904 1.00 97.75 86 GLN A CA 1
ATOM 663 C C . GLN A 1 86 ? 1.266 -16.012 -0.271 1.00 97.75 86 GLN A C 1
ATOM 665 O O . GLN A 1 86 ? 1.158 -14.870 -0.711 1.00 97.75 86 GLN A O 1
ATOM 670 N N . VAL A 1 87 ? 2.036 -16.314 0.767 1.00 98.00 87 VAL A N 1
ATOM 671 C CA . VAL A 1 87 ? 2.758 -15.303 1.539 1.00 98.00 87 VAL A CA 1
ATOM 672 C C . VAL A 1 87 ? 4.254 -15.431 1.303 1.00 98.00 87 VAL A C 1
ATOM 674 O O . VAL A 1 87 ? 4.805 -16.527 1.334 1.00 98.00 87 VAL A O 1
ATOM 677 N N . GLU A 1 88 ? 4.918 -14.297 1.104 1.00 97.88 88 GLU A N 1
ATOM 678 C CA . GLU A 1 88 ? 6.373 -14.210 1.114 1.00 97.88 88 GLU A CA 1
ATOM 679 C C . GLU A 1 88 ? 6.834 -13.087 2.045 1.00 97.88 88 GLU A C 1
ATOM 681 O O . GLU A 1 88 ? 6.290 -11.979 2.050 1.00 97.88 88 GLU A O 1
ATOM 686 N N . LEU A 1 89 ? 7.856 -13.377 2.849 1.00 96.25 89 LEU A N 1
ATOM 687 C CA . LEU A 1 89 ? 8.520 -12.390 3.689 1.00 96.25 89 LEU A CA 1
ATOM 688 C C . LEU A 1 89 ? 9.632 -11.716 2.882 1.00 96.25 89 LEU A C 1
ATOM 690 O O . LEU A 1 89 ? 10.573 -12.385 2.464 1.00 96.25 89 LEU A O 1
ATOM 694 N N . LEU A 1 90 ? 9.547 -10.398 2.708 1.00 96.62 90 LEU A N 1
ATOM 695 C CA . LEU A 1 90 ? 10.553 -9.610 1.998 1.00 96.62 90 LEU A CA 1
ATOM 696 C C . LEU A 1 90 ? 11.410 -8.806 2.973 1.00 96.62 90 LEU A C 1
ATOM 698 O O . LEU A 1 90 ? 10.902 -8.128 3.869 1.00 96.62 90 LEU A O 1
ATOM 702 N N . THR A 1 91 ? 12.719 -8.850 2.769 1.00 94.88 91 THR A N 1
ATOM 703 C CA . THR A 1 91 ? 13.717 -8.082 3.516 1.00 94.88 91 THR A CA 1
ATOM 704 C C . THR A 1 91 ? 13.973 -6.714 2.878 1.00 94.88 91 THR A C 1
ATOM 706 O O . THR A 1 91 ? 13.517 -6.415 1.773 1.00 94.88 91 THR A O 1
ATOM 709 N N . PHE A 1 92 ? 14.766 -5.867 3.541 1.00 94.88 92 PHE A N 1
ATOM 710 C CA . PHE A 1 92 ? 15.307 -4.656 2.919 1.00 94.88 92 PHE A CA 1
ATOM 711 C C . PHE A 1 92 ? 16.044 -4.929 1.602 1.00 94.88 92 PHE A C 1
ATOM 713 O O . PHE A 1 92 ? 15.906 -4.144 0.665 1.00 94.88 92 PHE A O 1
ATOM 720 N N . GLN A 1 93 ? 16.821 -6.015 1.533 1.00 95.94 93 GLN A N 1
ATOM 721 C CA . GLN A 1 93 ? 17.596 -6.338 0.337 1.00 95.94 93 GLN A CA 1
ATOM 722 C C . GLN A 1 93 ? 16.674 -6.734 -0.819 1.00 95.94 93 GLN A C 1
ATOM 724 O O . GLN A 1 93 ? 16.864 -6.248 -1.923 1.00 95.94 93 GLN A O 1
ATOM 729 N N . ASP A 1 94 ? 15.610 -7.493 -0.547 1.00 96.94 94 ASP A N 1
ATOM 730 C CA . ASP A 1 94 ? 14.624 -7.857 -1.571 1.00 96.94 94 ASP A CA 1
ATOM 731 C C . ASP A 1 94 ? 13.958 -6.627 -2.201 1.00 96.94 94 ASP A C 1
ATOM 733 O O . ASP A 1 94 ? 13.712 -6.590 -3.407 1.00 96.94 94 ASP A O 1
ATOM 737 N N . LEU A 1 95 ? 13.682 -5.593 -1.398 1.00 97.19 95 LEU A N 1
ATOM 738 C CA . LEU A 1 95 ? 13.160 -4.332 -1.919 1.00 97.19 95 LEU A CA 1
ATOM 739 C C . LEU A 1 95 ? 14.213 -3.586 -2.748 1.00 97.19 95 LEU A C 1
ATOM 741 O O . LEU A 1 95 ? 13.860 -3.084 -3.809 1.00 97.19 95 LEU A O 1
ATOM 745 N N . LEU A 1 96 ? 15.475 -3.522 -2.301 1.00 95.44 96 LEU A N 1
ATOM 746 C CA . LEU A 1 96 ? 16.569 -2.927 -3.089 1.00 95.44 96 LEU A CA 1
ATOM 747 C C . LEU A 1 96 ? 16.784 -3.638 -4.427 1.00 95.44 96 LEU A C 1
ATOM 749 O O . LEU A 1 96 ? 17.092 -2.984 -5.417 1.00 95.44 96 LEU A O 1
ATOM 753 N N . ASP A 1 97 ? 16.580 -4.951 -4.456 1.00 95.69 97 ASP A N 1
ATOM 754 C CA . ASP A 1 97 ? 16.675 -5.778 -5.658 1.00 95.69 97 ASP A CA 1
ATOM 755 C C . ASP A 1 97 ? 15.396 -5.701 -6.518 1.00 95.69 97 ASP A C 1
ATOM 757 O O . ASP A 1 97 ? 15.212 -6.482 -7.448 1.00 95.69 97 ASP A O 1
ATOM 761 N N . HIS A 1 98 ? 14.501 -4.751 -6.221 1.00 95.62 98 HIS A N 1
ATOM 762 C CA . HIS A 1 98 ? 13.265 -4.476 -6.954 1.00 95.62 98 HIS A CA 1
ATOM 763 C C . HIS A 1 98 ? 12.305 -5.675 -7.057 1.00 95.62 98 HIS A C 1
ATOM 765 O O . HIS A 1 98 ? 11.539 -5.775 -8.015 1.00 95.62 98 HIS A O 1
ATOM 771 N N . ARG A 1 99 ? 12.292 -6.569 -6.056 1.00 96.19 99 ARG A N 1
ATOM 772 C CA . ARG A 1 99 ? 11.408 -7.752 -6.042 1.00 96.19 99 ARG A CA 1
ATOM 773 C C . ARG A 1 99 ? 9.944 -7.429 -5.733 1.00 96.19 99 ARG A C 1
ATOM 775 O O . ARG A 1 99 ? 9.061 -8.224 -6.025 1.00 96.19 99 ARG A O 1
ATOM 782 N N . LEU A 1 100 ? 9.660 -6.280 -5.118 1.00 97.94 100 LEU A N 1
ATOM 783 C CA . LEU A 1 100 ? 8.295 -5.887 -4.758 1.00 97.94 100 LEU A CA 1
ATOM 784 C C . LEU A 1 100 ? 7.553 -5.285 -5.969 1.00 97.94 100 LEU A C 1
ATOM 786 O O . LEU A 1 100 ? 7.485 -4.065 -6.114 1.00 97.94 100 LEU A O 1
ATOM 790 N N . ILE A 1 101 ? 6.984 -6.145 -6.819 1.00 96.88 101 ILE A N 1
ATOM 791 C CA . ILE A 1 101 ? 6.235 -5.775 -8.038 1.00 96.88 101 ILE A CA 1
ATOM 792 C C . ILE A 1 101 ? 4.869 -6.475 -8.123 1.00 96.88 101 ILE A C 1
ATOM 794 O O . ILE A 1 101 ? 4.661 -7.532 -7.525 1.00 96.88 101 ILE A O 1
ATOM 798 N N . LEU A 1 102 ? 3.925 -5.903 -8.877 1.00 96.56 102 LEU A N 1
ATOM 799 C CA . LEU A 1 102 ? 2.558 -6.421 -9.051 1.00 96.56 102 LEU A CA 1
ATOM 800 C C . LEU A 1 102 ? 2.512 -7.738 -9.841 1.00 96.56 102 LEU A C 1
ATOM 802 O O . LEU A 1 102 ? 1.583 -8.547 -9.694 1.00 96.56 102 LEU A O 1
ATOM 806 N N . ALA A 1 103 ? 3.516 -7.966 -10.687 1.00 94.88 103 ALA A N 1
ATOM 807 C CA . ALA A 1 103 ? 3.711 -9.233 -11.370 1.00 94.88 103 ALA A CA 1
ATOM 808 C C . ALA A 1 103 ? 3.888 -10.400 -10.404 1.00 94.88 103 ALA A C 1
ATOM 810 O O . ALA A 1 103 ? 3.422 -11.478 -10.757 1.00 94.88 103 ALA A O 1
ATOM 811 N N . ASP A 1 104 ? 4.395 -10.175 -9.186 1.00 96.44 104 ASP A N 1
ATOM 812 C CA . ASP A 1 104 ? 4.661 -11.215 -8.181 1.00 96.44 104 ASP A CA 1
ATOM 813 C C . ASP A 1 104 ? 3.735 -11.119 -6.963 1.00 96.44 104 ASP A C 1
ATOM 815 O O . ASP A 1 104 ? 3.330 -12.141 -6.411 1.00 96.44 104 ASP A O 1
ATOM 819 N N . PHE A 1 105 ? 3.303 -9.911 -6.595 1.00 98.38 105 PHE A N 1
ATOM 820 C CA . PHE A 1 105 ? 2.499 -9.664 -5.398 1.00 98.38 105 PHE A CA 1
ATOM 821 C C . PHE A 1 105 ? 1.248 -8.843 -5.700 1.00 98.38 105 PHE A C 1
ATOM 823 O O . PHE A 1 105 ? 1.216 -8.011 -6.592 1.00 98.38 105 PHE A O 1
ATOM 830 N N . ASP A 1 106 ? 0.183 -9.059 -4.940 1.00 98.06 106 ASP A N 1
ATOM 831 C CA . ASP A 1 106 ? -1.075 -8.318 -5.065 1.00 98.06 106 ASP A CA 1
ATOM 832 C C . ASP A 1 106 ? -1.257 -7.332 -3.899 1.00 98.06 106 ASP A C 1
ATOM 834 O O . ASP A 1 106 ? -1.804 -6.237 -4.067 1.00 98.06 106 ASP A O 1
ATOM 838 N N . VAL A 1 107 ? -0.771 -7.714 -2.713 1.00 98.69 107 VAL A N 1
ATOM 839 C CA . VAL A 1 107 ? -0.857 -6.931 -1.477 1.00 98.69 107 VAL A CA 1
ATOM 840 C C . VAL A 1 107 ? 0.510 -6.868 -0.805 1.00 98.69 107 VAL A C 1
ATOM 842 O O . VAL A 1 107 ? 1.200 -7.880 -0.701 1.00 98.69 107 VAL A O 1
ATOM 845 N N . PHE A 1 108 ? 0.871 -5.690 -0.302 1.00 98.69 108 PHE A N 1
ATOM 846 C CA . PHE A 1 108 ? 2.053 -5.482 0.524 1.00 98.69 108 PHE A CA 1
ATOM 847 C C . PHE A 1 108 ? 1.652 -5.110 1.951 1.00 98.69 108 PHE A C 1
ATOM 849 O O . PHE A 1 108 ? 0.844 -4.203 2.178 1.00 98.69 108 PHE A O 1
ATOM 856 N N . VAL A 1 109 ? 2.212 -5.827 2.920 1.00 98.06 109 VAL A N 1
ATOM 857 C CA . VAL A 1 109 ? 1.910 -5.678 4.341 1.00 98.06 109 VAL A CA 1
ATOM 858 C C . VAL A 1 109 ? 3.083 -5.018 5.057 1.00 98.06 109 VAL A C 1
ATOM 860 O O . VAL A 1 109 ? 4.216 -5.494 4.983 1.00 98.06 109 VAL A O 1
ATOM 863 N N . LEU A 1 110 ? 2.793 -3.957 5.809 1.00 95.88 110 LEU A N 1
ATOM 864 C CA . LEU A 1 110 ? 3.697 -3.337 6.778 1.00 95.88 110 LEU A CA 1
ATOM 865 C C . LEU A 1 110 ? 3.202 -3.670 8.195 1.00 95.88 110 LEU A C 1
ATOM 867 O O . LEU A 1 110 ? 2.371 -2.935 8.746 1.00 95.88 110 LEU A O 1
ATOM 871 N N . PRO A 1 111 ? 3.666 -4.784 8.791 1.00 92.06 111 PRO A N 1
ATOM 872 C CA . PRO A 1 111 ? 3.109 -5.336 10.022 1.00 92.06 111 PRO A CA 1
ATOM 873 C C . PRO A 1 111 ? 3.680 -4.634 11.256 1.00 92.06 111 PRO A C 1
ATOM 875 O O . PRO A 1 111 ? 4.335 -5.252 12.083 1.00 92.06 111 PRO A O 1
ATOM 878 N N . ASN A 1 112 ? 3.452 -3.327 11.388 1.00 89.75 112 ASN A N 1
ATOM 879 C CA . ASN A 1 112 ? 4.058 -2.508 12.439 1.00 89.75 112 ASN A CA 1
ATOM 880 C C . ASN A 1 112 ? 5.602 -2.497 12.367 1.00 89.75 112 ASN A C 1
ATOM 882 O O . ASN A 1 112 ? 6.319 -2.540 13.369 1.00 89.75 112 ASN A O 1
ATOM 886 N N . ASN A 1 113 ? 6.104 -2.440 11.136 1.00 89.25 113 ASN A N 1
ATOM 887 C CA . ASN A 1 113 ? 7.500 -2.242 10.773 1.00 89.25 113 ASN A CA 1
ATOM 888 C C . ASN A 1 113 ? 7.557 -1.142 9.698 1.00 89.25 113 ASN A C 1
ATOM 890 O O . ASN A 1 113 ? 6.555 -0.882 9.024 1.00 89.25 113 ASN A O 1
ATOM 894 N N . LEU A 1 114 ? 8.696 -0.467 9.560 1.00 92.88 114 LEU A N 1
ATOM 895 C CA . LEU A 1 114 ? 8.863 0.650 8.635 1.00 92.88 114 LEU A CA 1
ATOM 896 C C . LEU A 1 114 ? 9.907 0.322 7.568 1.00 92.88 114 LEU A C 1
ATOM 898 O O . LEU A 1 114 ? 11.007 -0.114 7.918 1.00 92.88 114 LEU A O 1
ATOM 902 N N . PRO A 1 115 ? 9.617 0.596 6.282 1.00 94.94 115 PRO A N 1
ATOM 903 C CA . PRO A 1 115 ? 10.643 0.595 5.249 1.00 94.94 115 PRO A CA 1
ATOM 904 C C . PRO A 1 115 ? 11.835 1.457 5.676 1.00 94.94 115 PRO A C 1
ATOM 906 O O . PRO A 1 115 ? 11.664 2.531 6.251 1.00 94.94 115 PRO A O 1
ATOM 909 N N . ARG A 1 116 ? 13.060 1.012 5.390 1.00 94.06 116 ARG A N 1
ATOM 910 C CA . ARG A 1 116 ? 14.252 1.841 5.633 1.00 94.06 116 ARG A CA 1
ATOM 911 C C . ARG A 1 116 ? 14.286 3.026 4.662 1.00 94.06 116 ARG A C 1
ATOM 913 O O . ARG A 1 116 ? 13.630 2.990 3.621 1.00 94.06 116 ARG A O 1
ATOM 920 N N . GLU A 1 117 ? 15.077 4.057 4.970 1.00 92.19 117 GLU A N 1
ATOM 921 C CA . GLU A 1 117 ? 15.186 5.284 4.152 1.00 92.19 117 GLU A CA 1
ATOM 922 C C . GLU A 1 117 ? 15.345 4.987 2.657 1.00 92.19 117 GLU A C 1
ATOM 924 O O . GLU A 1 117 ? 14.559 5.476 1.850 1.00 92.19 117 GLU A O 1
ATOM 929 N N . ASN A 1 118 ? 16.269 4.092 2.305 1.00 91.81 118 ASN A N 1
ATOM 930 C CA . ASN A 1 118 ? 16.612 3.815 0.908 1.00 91.81 118 ASN A CA 1
ATOM 931 C C . ASN A 1 118 ? 15.572 2.973 0.149 1.00 91.81 118 ASN A C 1
ATOM 933 O O . ASN A 1 118 ? 15.634 2.906 -1.070 1.00 91.81 118 ASN A O 1
ATOM 937 N N . VAL A 1 119 ? 14.620 2.336 0.837 1.00 95.69 119 VAL A N 1
ATOM 938 C CA . VAL A 1 119 ? 13.568 1.508 0.205 1.00 95.69 119 VAL A CA 1
ATOM 939 C C . VAL A 1 119 ? 12.165 2.071 0.423 1.00 95.69 119 VAL A C 1
ATOM 941 O O . VAL A 1 119 ? 11.181 1.508 -0.050 1.00 95.69 119 VAL A O 1
ATOM 944 N N . THR A 1 120 ? 12.051 3.207 1.118 1.00 96.56 120 THR A N 1
ATOM 945 C CA . THR A 1 120 ? 10.764 3.863 1.392 1.00 96.56 120 THR A CA 1
ATOM 946 C C . THR A 1 120 ? 10.037 4.206 0.095 1.00 96.56 120 THR A C 1
ATOM 948 O O . THR A 1 120 ? 8.836 3.968 -0.027 1.00 96.56 120 THR A O 1
ATOM 951 N N . MET A 1 121 ? 10.764 4.709 -0.904 1.00 96.75 121 MET A N 1
ATOM 952 C CA . MET A 1 121 ? 10.157 5.043 -2.190 1.00 96.75 121 MET A CA 1
ATOM 953 C C . MET A 1 121 ? 9.806 3.803 -3.013 1.00 96.75 121 MET A C 1
ATOM 955 O O . MET A 1 121 ? 8.781 3.826 -3.676 1.00 96.75 121 MET A O 1
ATOM 959 N N . LEU A 1 122 ? 10.540 2.695 -2.881 1.00 97.50 122 LEU A N 1
ATOM 960 C CA . LEU A 1 122 ? 10.207 1.424 -3.543 1.00 97.50 122 LEU A CA 1
ATOM 961 C C . LEU A 1 122 ? 8.914 0.809 -2.972 1.00 97.50 122 LEU A C 1
ATOM 963 O O . LEU A 1 122 ? 8.047 0.352 -3.711 1.00 97.50 122 LEU A O 1
ATOM 967 N N . ALA A 1 123 ? 8.702 0.906 -1.655 1.00 97.94 123 ALA A N 1
ATOM 968 C CA . ALA A 1 123 ? 7.420 0.550 -1.038 1.00 97.94 123 ALA A CA 1
ATOM 969 C C . ALA A 1 123 ? 6.262 1.436 -1.542 1.00 97.94 123 ALA A C 1
ATOM 971 O O . ALA A 1 123 ? 5.150 0.957 -1.776 1.00 97.94 123 ALA A O 1
ATOM 972 N N . LYS A 1 124 ? 6.511 2.740 -1.726 1.00 98.12 124 LYS A N 1
ATOM 973 C CA . LYS A 1 124 ? 5.531 3.670 -2.308 1.00 98.12 124 LYS A CA 1
ATOM 974 C C . LYS A 1 124 ? 5.258 3.363 -3.781 1.00 98.12 124 LYS A C 1
ATOM 976 O O . LYS A 1 124 ? 4.118 3.509 -4.214 1.00 98.12 124 LYS A O 1
ATOM 981 N N . GLU A 1 125 ? 6.263 2.948 -4.545 1.00 97.81 125 GLU A N 1
ATOM 982 C CA . GLU A 1 125 ? 6.111 2.568 -5.951 1.00 97.81 125 GLU A CA 1
ATOM 983 C C . GLU A 1 125 ? 5.131 1.419 -6.127 1.00 97.81 125 GLU A C 1
ATOM 985 O O . GLU A 1 125 ? 4.232 1.546 -6.953 1.00 97.81 125 GLU A O 1
ATOM 990 N N . PHE A 1 126 ? 5.232 0.366 -5.312 1.00 98.62 126 PHE A N 1
ATOM 991 C CA . PHE A 1 126 ? 4.278 -0.746 -5.330 1.00 98.62 126 PHE A CA 1
ATOM 992 C C . PHE A 1 126 ? 2.831 -0.263 -5.157 1.00 98.62 126 PHE A C 1
ATOM 994 O O . PHE A 1 126 ? 1.929 -0.642 -5.906 1.00 98.62 126 PHE A O 1
ATOM 1001 N N . TRP A 1 127 ? 2.600 0.642 -4.202 1.00 98.56 127 TRP A N 1
ATOM 1002 C CA . TRP A 1 127 ? 1.282 1.247 -4.026 1.00 98.56 127 TRP A CA 1
ATOM 1003 C C . TRP A 1 127 ? 0.868 2.079 -5.236 1.00 98.56 127 TRP A C 1
ATOM 1005 O O . TRP A 1 127 ? -0.241 1.920 -5.743 1.00 98.56 127 TRP A O 1
ATOM 1015 N N . LEU A 1 128 ? 1.750 2.951 -5.726 1.00 98.38 128 LEU A N 1
ATOM 1016 C CA . LEU A 1 128 ? 1.466 3.798 -6.879 1.00 98.38 128 LEU A CA 1
ATOM 1017 C C . LEU A 1 128 ? 1.195 2.991 -8.150 1.00 98.38 128 LEU A C 1
ATOM 1019 O O . LEU A 1 128 ? 0.413 3.458 -8.970 1.00 98.38 128 LEU A O 1
ATOM 1023 N N . ALA A 1 129 ? 1.787 1.805 -8.293 1.00 98.00 129 ALA A N 1
ATOM 1024 C CA . ALA A 1 129 ? 1.561 0.846 -9.371 1.00 98.00 129 ALA A CA 1
ATOM 1025 C C . ALA A 1 129 ? 0.166 0.194 -9.340 1.00 98.00 129 ALA A C 1
ATOM 1027 O O . ALA A 1 129 ? -0.198 -0.507 -10.283 1.00 98.00 129 ALA A O 1
ATOM 1028 N N . GLY A 1 130 ? -0.624 0.433 -8.287 1.00 97.94 130 GLY A N 1
ATOM 1029 C CA . GLY A 1 130 ? -1.961 -0.132 -8.089 1.00 97.94 130 GLY A CA 1
ATOM 1030 C C . GLY A 1 130 ? -2.016 -1.259 -7.055 1.00 97.94 130 GLY A C 1
ATOM 1031 O O . GLY A 1 130 ? -3.089 -1.825 -6.845 1.00 97.94 130 GLY A O 1
ATOM 1032 N N . GLY A 1 131 ? -0.897 -1.578 -6.397 1.00 98.19 131 GLY A N 1
ATOM 1033 C CA . GLY A 1 131 ? -0.827 -2.576 -5.331 1.00 98.19 131 GLY A CA 1
ATOM 1034 C C . GLY A 1 131 ? -1.578 -2.163 -4.069 1.00 98.19 131 GLY A C 1
ATOM 1035 O O . GLY A 1 131 ? -1.620 -0.986 -3.697 1.00 98.19 131 GLY A O 1
ATOM 1036 N N . GLY A 1 132 ? -2.191 -3.144 -3.405 1.00 98.56 132 GLY A N 1
ATOM 1037 C CA . GLY A 1 132 ? -2.896 -2.926 -2.146 1.00 98.56 132 GLY A CA 1
ATOM 1038 C C . GLY A 1 132 ? -1.933 -2.824 -0.963 1.00 98.56 132 GLY A C 1
ATOM 1039 O O . GLY A 1 132 ? -0.984 -3.599 -0.876 1.00 98.56 132 GLY A O 1
ATOM 1040 N N . LEU A 1 133 ? -2.187 -1.912 -0.022 1.00 98.75 133 LEU A N 1
ATOM 1041 C CA . LEU A 1 133 ? -1.407 -1.793 1.213 1.00 98.75 133 LEU A CA 1
ATOM 1042 C C . LEU A 1 133 ? -2.219 -2.192 2.443 1.00 98.75 133 LEU A C 1
ATOM 1044 O O . LEU A 1 133 ? -3.256 -1.593 2.731 1.00 98.75 133 LEU A O 1
ATOM 1048 N N . LEU A 1 134 ? -1.697 -3.134 3.226 1.00 98.62 134 LEU A N 1
ATOM 1049 C CA . LEU A 1 134 ? -2.154 -3.388 4.590 1.00 98.62 134 LEU A CA 1
ATOM 1050 C C . LEU A 1 134 ? -1.106 -2.857 5.566 1.00 98.62 134 LEU A C 1
ATOM 1052 O O . LEU A 1 134 ? 0.037 -3.301 5.571 1.00 98.62 134 LEU A O 1
ATOM 1056 N N . THR A 1 135 ? -1.482 -1.914 6.417 1.00 97.56 135 THR A N 1
ATOM 1057 C CA . THR A 1 135 ? -0.565 -1.311 7.392 1.00 97.56 135 THR A CA 1
ATOM 1058 C C . THR A 1 135 ? -1.084 -1.497 8.805 1.00 97.56 135 THR A C 1
ATOM 1060 O O . THR A 1 135 ? -2.293 -1.460 9.041 1.00 97.56 135 THR A O 1
ATOM 1063 N N . VAL A 1 136 ? -0.168 -1.689 9.750 1.00 95.00 136 VAL A N 1
ATOM 1064 C CA . VAL A 1 136 ? -0.513 -1.912 11.155 1.00 95.00 136 VAL A CA 1
ATOM 1065 C C . VAL A 1 136 ? 0.181 -0.888 12.050 1.00 95.00 136 VAL A C 1
ATOM 1067 O O . VAL A 1 136 ? 1.392 -0.690 11.949 1.00 95.00 136 VAL A O 1
ATOM 1070 N N . ASP A 1 137 ? -0.601 -0.245 12.917 1.00 94.00 137 ASP A N 1
ATOM 1071 C CA . ASP A 1 137 ? -0.164 0.633 14.011 1.00 94.00 137 ASP A CA 1
ATOM 1072 C C . ASP A 1 137 ? 0.903 1.679 13.614 1.00 94.00 137 ASP A C 1
ATOM 1074 O O . ASP A 1 137 ? 0.613 2.632 12.890 1.00 94.00 137 ASP A O 1
ATOM 1078 N N . SER A 1 138 ? 2.162 1.525 14.034 1.00 94.00 138 SER A N 1
ATOM 1079 C CA . SER A 1 138 ? 3.207 2.533 13.810 1.00 94.00 138 SER A CA 1
ATOM 1080 C C . SER A 1 138 ? 3.622 2.659 12.334 1.00 94.00 138 SER A C 1
ATOM 1082 O O . SER A 1 138 ? 4.277 3.644 11.972 1.00 94.00 138 SER A O 1
ATOM 1084 N N . ALA A 1 139 ? 3.179 1.740 11.458 1.00 95.00 139 ALA A N 1
ATOM 1085 C CA . ALA A 1 139 ? 3.266 1.870 9.998 1.00 95.00 139 ALA A CA 1
ATOM 1086 C C . ALA A 1 139 ? 2.523 3.109 9.453 1.00 95.00 139 ALA A C 1
ATOM 1088 O O . ALA A 1 139 ? 2.765 3.526 8.319 1.00 95.00 139 ALA A O 1
ATOM 1089 N N . VAL A 1 140 ? 1.692 3.765 10.272 1.00 96.62 140 VAL A N 1
ATOM 1090 C CA . VAL A 1 140 ? 1.118 5.086 9.980 1.00 96.62 140 VAL A CA 1
ATOM 1091 C C . VAL A 1 140 ? 2.168 6.132 9.587 1.00 96.62 140 VAL A C 1
ATOM 1093 O O . VAL A 1 140 ? 1.901 6.986 8.744 1.00 96.62 140 VAL A O 1
ATOM 1096 N N . ASN A 1 141 ? 3.386 6.039 10.136 1.00 97.19 141 ASN A N 1
ATOM 1097 C CA . ASN A 1 141 ? 4.473 6.951 9.788 1.00 97.19 141 ASN A CA 1
ATOM 1098 C C . ASN A 1 141 ? 4.799 6.891 8.294 1.00 97.19 141 ASN A C 1
ATOM 1100 O O . ASN A 1 141 ? 5.003 7.933 7.674 1.00 97.19 141 ASN A O 1
ATOM 1104 N N . PHE A 1 142 ? 4.831 5.680 7.722 1.00 97.88 142 PHE A N 1
ATOM 1105 C CA . PHE A 1 142 ? 5.045 5.490 6.290 1.00 97.88 142 PHE A CA 1
ATOM 1106 C C . PHE A 1 142 ? 3.894 6.104 5.496 1.00 97.88 142 PHE A C 1
ATOM 1108 O O . PHE A 1 142 ? 4.145 6.835 4.544 1.00 97.88 142 PHE A O 1
ATOM 1115 N N . LEU A 1 143 ? 2.644 5.867 5.915 1.00 98.00 143 LEU A N 1
ATOM 1116 C CA . LEU A 1 143 ? 1.474 6.402 5.219 1.00 98.00 143 LEU A CA 1
ATOM 1117 C C . LEU A 1 143 ? 1.504 7.931 5.111 1.00 98.00 143 LEU A C 1
ATOM 1119 O O . LEU A 1 143 ? 1.262 8.461 4.027 1.00 98.00 143 LEU A O 1
ATOM 1123 N N . GLY A 1 144 ? 1.831 8.621 6.207 1.00 97.69 144 GLY A N 1
ATOM 1124 C CA . GLY A 1 144 ? 1.965 10.076 6.213 1.00 97.69 144 GLY A CA 1
ATOM 1125 C C . GLY A 1 144 ? 3.163 10.541 5.389 1.00 97.69 144 GLY A C 1
ATOM 1126 O O . GLY A 1 144 ? 3.000 11.307 4.440 1.00 97.69 144 GLY A O 1
ATOM 1127 N N . TYR A 1 145 ? 4.359 10.020 5.687 1.00 98.12 145 TYR A N 1
ATOM 1128 C CA . TYR A 1 145 ? 5.600 10.471 5.050 1.00 98.12 145 TYR A CA 1
ATOM 1129 C C . TYR A 1 145 ? 5.613 10.239 3.539 1.00 98.12 145 TYR A C 1
ATOM 1131 O O . TYR A 1 145 ? 5.968 11.135 2.774 1.00 98.12 145 TYR A O 1
ATOM 1139 N N . ALA A 1 146 ? 5.177 9.064 3.087 1.00 97.44 146 ALA A N 1
ATOM 1140 C CA . ALA A 1 146 ? 5.107 8.743 1.669 1.00 97.44 146 ALA A CA 1
ATOM 1141 C C . ALA A 1 146 ? 3.958 9.477 0.949 1.00 97.44 146 ALA A C 1
ATOM 1143 O O . ALA A 1 146 ? 3.862 9.387 -0.277 1.00 97.44 146 ALA A O 1
ATOM 1144 N N . GLY A 1 147 ? 3.099 10.215 1.663 1.00 96.31 147 GLY A N 1
ATOM 1145 C CA . GLY A 1 147 ? 1.944 10.896 1.079 1.00 96.31 147 GLY A CA 1
ATOM 1146 C C . GLY A 1 147 ? 0.874 9.923 0.589 1.00 96.31 147 GLY A C 1
ATOM 1147 O O . GLY A 1 147 ? 0.212 10.188 -0.415 1.00 96.31 147 GLY A O 1
ATOM 1148 N N . VAL A 1 148 ? 0.752 8.767 1.240 1.00 97.38 148 VAL A N 1
ATOM 1149 C CA . VAL A 1 148 ? -0.301 7.787 0.957 1.00 97.38 148 VAL A CA 1
ATOM 1150 C C . VAL A 1 148 ? -1.586 8.218 1.658 1.00 97.38 148 VAL A C 1
ATOM 1152 O O . VAL A 1 148 ? -2.630 8.285 1.016 1.00 97.38 148 VAL A O 1
ATOM 1155 N N . VAL A 1 149 ? -1.508 8.544 2.957 1.00 96.06 149 VAL A N 1
ATOM 1156 C CA . VAL A 1 149 ? -2.642 9.034 3.756 1.00 96.06 149 VAL A CA 1
ATOM 1157 C C . VAL A 1 149 ? -2.192 10.067 4.802 1.00 96.06 149 VAL A C 1
ATOM 1159 O O . VAL A 1 149 ? -1.493 9.701 5.748 1.00 96.06 149 VAL A O 1
ATOM 1162 N N . PRO A 1 150 ? -2.672 11.320 4.724 1.00 94.88 150 PRO A N 1
ATOM 1163 C CA . PRO A 1 150 ? -3.210 11.968 3.528 1.00 94.88 150 PRO A CA 1
ATOM 1164 C C . PRO A 1 150 ? -2.081 12.395 2.579 1.00 94.88 150 PRO A C 1
ATOM 1166 O O . PRO A 1 150 ? -0.937 12.576 3.003 1.00 94.88 150 PRO A O 1
ATOM 1169 N N . TYR A 1 151 ? -2.400 12.610 1.301 1.00 92.75 151 TYR A N 1
ATOM 1170 C CA . TYR A 1 151 ? -1.435 13.126 0.325 1.00 92.75 151 TYR A CA 1
ATOM 1171 C C . TYR A 1 151 ? -0.762 14.424 0.793 1.00 92.75 151 TYR A C 1
ATOM 1173 O O . TYR A 1 151 ? 0.440 14.609 0.625 1.00 92.75 151 TYR A O 1
ATOM 1181 N N . GLU A 1 152 ? -1.519 15.303 1.444 1.00 94.62 152 GLU A N 1
ATOM 1182 C CA . GLU A 1 152 ? -1.049 16.582 1.969 1.00 94.62 152 GLU A CA 1
ATOM 1183 C C . GLU A 1 152 ? 0.045 16.450 3.045 1.00 94.62 152 GLU A C 1
ATOM 1185 O O . GLU A 1 152 ? 0.661 17.451 3.402 1.00 94.62 152 GLU A O 1
ATOM 1190 N N . SER A 1 153 ? 0.290 15.241 3.563 1.00 96.44 153 SER A N 1
ATOM 1191 C CA . SER A 1 153 ? 1.369 14.962 4.510 1.00 96.44 153 SER A CA 1
ATOM 1192 C C . SER A 1 153 ? 2.691 14.576 3.839 1.00 96.44 153 SER A C 1
ATOM 1194 O O . SER A 1 153 ? 3.675 14.420 4.547 1.00 96.44 153 SER A O 1
ATOM 1196 N N . GLU A 1 154 ? 2.761 14.425 2.512 1.00 96.12 154 GLU A N 1
ATOM 1197 C CA . GLU A 1 154 ? 3.966 13.936 1.824 1.00 96.12 154 GLU A CA 1
ATOM 1198 C C . GLU A 1 154 ? 5.246 14.692 2.243 1.00 96.12 154 GLU A C 1
ATOM 1200 O O . GLU A 1 154 ? 5.301 15.922 2.236 1.00 96.12 154 GLU A O 1
ATOM 1205 N N . GLY A 1 155 ? 6.284 13.945 2.633 1.00 96.31 155 GLY A N 1
ATOM 1206 C CA . GLY A 1 155 ? 7.530 14.475 3.196 1.00 96.31 155 GLY A CA 1
ATOM 1207 C C . GLY A 1 155 ? 7.501 14.730 4.711 1.00 96.31 155 GLY A C 1
ATOM 1208 O O . GLY A 1 155 ? 8.540 15.026 5.299 1.00 96.31 155 GLY A O 1
ATOM 1209 N N . ASN A 1 156 ? 6.351 14.570 5.368 1.00 95.56 156 ASN A N 1
ATOM 1210 C CA . ASN A 1 156 ? 6.164 14.669 6.814 1.00 95.56 156 ASN A CA 1
ATOM 1211 C C . ASN A 1 156 ? 5.390 13.444 7.331 1.00 95.56 156 ASN A C 1
ATOM 1213 O O . ASN A 1 156 ? 4.422 13.002 6.726 1.00 95.56 156 ASN A O 1
ATOM 1217 N N . HIS A 1 157 ? 5.766 12.888 8.479 1.00 94.69 157 HIS A N 1
ATOM 1218 C CA . HIS A 1 157 ? 5.063 11.722 9.023 1.00 94.69 157 HIS A CA 1
ATOM 1219 C C . HIS A 1 157 ? 3.597 12.000 9.405 1.00 94.69 157 HIS A C 1
ATOM 1221 O O . HIS A 1 157 ? 2.857 11.045 9.585 1.00 94.69 157 HIS A O 1
ATOM 1227 N N . GLY A 1 158 ? 3.155 13.255 9.541 1.00 96.88 158 GLY A N 1
ATOM 1228 C CA . GLY A 1 158 ? 1.757 13.644 9.789 1.00 96.88 158 GLY A CA 1
ATOM 1229 C C . GLY A 1 158 ? 1.326 13.614 11.259 1.00 96.88 158 GLY A C 1
ATOM 1230 O O . GLY A 1 158 ? 0.170 13.917 11.573 1.00 96.88 158 GLY A O 1
ATOM 1231 N N . HIS A 1 159 ? 2.252 13.270 12.159 1.00 97.44 159 HIS A N 1
ATOM 1232 C CA . HIS A 1 159 ? 2.014 13.292 13.606 1.00 97.44 159 HIS A CA 1
ATOM 123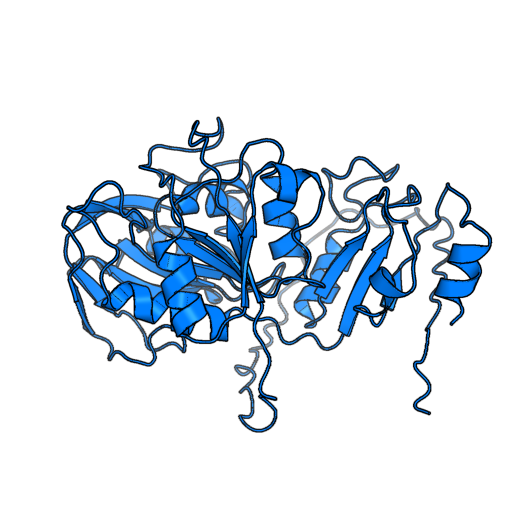3 C C . HIS A 1 159 ? 1.701 14.721 14.059 1.00 97.44 159 HIS A C 1
ATOM 1235 O O . HIS A 1 159 ? 2.119 15.692 13.431 1.00 97.44 159 HIS A O 1
ATOM 1241 N N . ASP A 1 160 ? 0.955 14.851 15.147 1.00 96.44 160 ASP A N 1
ATOM 1242 C CA . ASP A 1 160 ? 0.474 16.117 15.701 1.00 96.44 160 ASP A CA 1
ATOM 1243 C C . ASP A 1 160 ? -0.560 16.872 14.851 1.00 96.44 160 ASP A C 1
ATOM 1245 O O . ASP A 1 160 ? -1.111 17.877 15.305 1.00 96.44 160 ASP A O 1
ATOM 1249 N N . THR A 1 161 ? -0.887 16.365 13.659 1.00 97.00 161 THR A N 1
ATOM 1250 C CA . THR A 1 161 ? -1.908 16.936 12.768 1.00 97.00 161 THR A CA 1
ATOM 1251 C C . THR A 1 161 ? -2.956 15.896 12.383 1.00 97.00 161 THR A C 1
ATOM 1253 O O . THR A 1 161 ? -4.129 16.033 12.731 1.00 97.00 161 THR A O 1
ATOM 1256 N N . TYR A 1 162 ? -2.540 14.843 11.676 1.00 97.94 162 TYR A N 1
ATOM 1257 C CA . TYR A 1 162 ? -3.446 13.842 11.112 1.00 97.94 162 TYR A CA 1
ATOM 1258 C C . TYR A 1 162 ? -3.574 12.602 11.982 1.00 97.94 162 TYR A C 1
ATOM 1260 O O . TYR A 1 162 ? -4.611 11.945 11.936 1.00 97.94 162 TYR A O 1
ATOM 1268 N N . TRP A 1 163 ? -2.563 12.289 12.789 1.00 97.94 163 TRP A N 1
ATOM 1269 C CA . TRP A 1 163 ? -2.596 11.157 13.705 1.00 97.94 163 TRP A CA 1
ATOM 1270 C C . TRP A 1 163 ? -1.758 11.407 14.964 1.00 97.94 163 TRP A C 1
ATOM 1272 O O . TRP A 1 163 ? -0.891 12.281 14.996 1.00 97.94 163 TRP A O 1
ATOM 1282 N N . TYR A 1 164 ? -2.051 10.629 16.004 1.00 96.88 164 TYR A N 1
ATOM 1283 C CA . TYR A 1 164 ? -1.401 10.652 17.315 1.00 96.88 164 TYR A CA 1
ATOM 1284 C C . TYR A 1 164 ? -1.412 9.244 17.906 1.00 96.88 164 TYR A C 1
ATOM 1286 O O . TYR A 1 164 ? -2.214 8.402 17.489 1.00 96.88 164 TYR A O 1
ATOM 1294 N N . TYR A 1 165 ? -0.594 9.001 18.925 1.00 96.06 165 TYR A N 1
ATOM 1295 C CA . TYR A 1 165 ? -0.750 7.804 19.743 1.00 96.06 165 TYR A CA 1
ATOM 1296 C C . TYR A 1 165 ? -1.747 8.039 20.886 1.00 96.06 165 TYR A C 1
ATOM 1298 O O . TYR A 1 165 ? -1.625 9.024 21.617 1.00 96.06 165 TYR A O 1
ATOM 1306 N N . ASN A 1 166 ? -2.718 7.135 21.048 1.00 95.75 166 ASN A N 1
ATOM 1307 C CA . ASN A 1 166 ? -3.685 7.170 22.145 1.00 95.75 166 ASN A CA 1
ATOM 1308 C C . ASN A 1 166 ? -3.773 5.822 22.870 1.00 95.75 166 ASN A C 1
ATOM 1310 O O . ASN A 1 166 ? -3.933 4.769 22.250 1.00 95.75 166 ASN A O 1
ATOM 1314 N N . TRP A 1 167 ? -3.744 5.872 24.204 1.00 94.25 167 TRP A N 1
ATOM 1315 C CA . TRP A 1 167 ? -3.932 4.695 25.047 1.00 94.25 167 TRP A CA 1
ATOM 1316 C C . TRP A 1 167 ? -5.369 4.185 24.971 1.00 94.25 167 TRP A C 1
ATOM 1318 O O . TRP A 1 167 ? -6.307 4.917 25.287 1.00 94.25 167 TRP A O 1
ATOM 1328 N N . SER A 1 168 ? -5.547 2.927 24.574 1.00 94.31 168 SER A N 1
ATOM 1329 C CA . SER A 1 168 ? -6.841 2.250 24.655 1.00 94.31 168 SER A CA 1
ATOM 1330 C C . SER A 1 168 ? -6.714 0.731 24.676 1.00 94.31 168 SER A C 1
ATOM 1332 O O . SER A 1 168 ? -5.745 0.149 24.191 1.00 94.31 168 SER A O 1
ATOM 1334 N N . GLU A 1 169 ? -7.740 0.093 25.232 1.00 93.00 169 GLU A N 1
ATOM 1335 C CA . GLU A 1 169 ? -7.910 -1.362 25.274 1.00 93.00 169 GLU A CA 1
ATOM 1336 C C . GLU A 1 169 ? -9.065 -1.828 24.375 1.00 93.00 169 GLU A C 1
ATOM 1338 O O . GLU A 1 169 ? -9.123 -2.988 23.996 1.00 93.00 169 GLU A O 1
ATOM 1343 N N . ILE A 1 170 ? -9.992 -0.939 24.006 1.00 95.44 170 ILE A N 1
ATOM 1344 C CA . ILE A 1 170 ? -11.233 -1.322 23.329 1.00 95.44 170 ILE A CA 1
ATOM 1345 C C . ILE A 1 170 ? -11.394 -0.513 22.046 1.00 95.44 170 ILE A C 1
ATOM 1347 O O . ILE A 1 170 ? -11.433 0.720 22.065 1.00 95.44 170 ILE A O 1
ATOM 1351 N N . GLN A 1 171 ? -11.521 -1.233 20.931 1.00 96.88 171 GLN A N 1
ATOM 1352 C CA . GLN A 1 171 ? -11.809 -0.677 19.612 1.00 96.88 171 GLN A CA 1
ATOM 1353 C C . GLN A 1 171 ? -13.260 -0.975 19.244 1.00 96.88 171 GLN A C 1
ATOM 1355 O O . GLN A 1 171 ? -13.724 -2.097 19.402 1.00 96.88 171 GLN A O 1
ATOM 1360 N N . THR A 1 172 ? -13.991 0.014 18.747 1.00 98.38 172 THR A N 1
ATOM 1361 C CA . THR A 1 172 ? -15.385 -0.115 18.310 1.00 98.38 172 THR A CA 1
ATOM 1362 C C . THR A 1 172 ? -15.460 -0.119 16.792 1.00 98.38 172 THR A C 1
ATOM 1364 O O . THR A 1 172 ? -14.888 0.755 16.140 1.00 98.38 172 THR A O 1
ATOM 1367 N N . VAL A 1 173 ? -16.207 -1.066 16.227 1.00 98.56 173 VAL A N 1
ATOM 1368 C CA . VAL A 1 173 ? -16.514 -1.120 14.794 1.00 98.56 173 VAL A CA 1
ATOM 1369 C C . VAL A 1 173 ? -17.436 0.038 14.427 1.00 98.56 173 VAL A C 1
ATOM 1371 O O . VAL A 1 173 ? -18.577 0.109 14.884 1.00 98.56 173 VAL A O 1
ATOM 1374 N N . ALA A 1 174 ? -16.939 0.945 13.592 1.00 98.12 174 ALA A N 1
ATOM 1375 C CA . ALA A 1 174 ? -17.610 2.192 13.255 1.00 98.12 174 ALA A CA 1
ATOM 1376 C C . ALA A 1 174 ? -18.565 2.066 12.061 1.00 98.12 174 ALA A C 1
ATOM 1378 O O . ALA A 1 174 ? -19.625 2.686 12.067 1.00 98.12 174 ALA A O 1
ATOM 1379 N N . ASN A 1 175 ? -18.203 1.281 11.040 1.00 97.88 175 ASN A N 1
ATOM 1380 C CA . ASN A 1 175 ? -19.011 1.089 9.832 1.00 97.88 175 ASN A CA 1
ATOM 1381 C C . ASN A 1 175 ? -18.919 -0.346 9.299 1.00 97.88 175 ASN A C 1
ATOM 1383 O O . ASN A 1 175 ? -17.934 -1.056 9.524 1.00 97.88 175 ASN A O 1
ATOM 1387 N N . LEU A 1 176 ? -19.945 -0.739 8.539 1.00 97.00 176 LEU A N 1
ATOM 1388 C CA . LEU A 1 176 ? -19.906 -1.943 7.714 1.00 97.00 176 LEU A CA 1
ATOM 1389 C C . LEU A 1 176 ? -19.026 -1.702 6.486 1.00 97.00 176 LEU A C 1
ATOM 1391 O O . LEU A 1 176 ? -19.161 -0.696 5.792 1.00 97.00 176 LEU A O 1
ATOM 1395 N N . HIS A 1 177 ? -18.146 -2.652 6.217 1.00 98.00 177 HIS A N 1
ATOM 1396 C CA . HIS A 1 177 ? -17.220 -2.660 5.095 1.00 98.00 177 HIS A CA 1
ATOM 1397 C C . HIS A 1 177 ? -16.817 -4.121 4.825 1.00 98.00 177 HIS A C 1
ATOM 1399 O O . HIS A 1 177 ? -16.870 -4.920 5.761 1.00 98.00 177 HIS A O 1
ATOM 1405 N N . PRO A 1 178 ? -16.366 -4.509 3.615 1.00 97.88 178 PRO A N 1
ATOM 1406 C CA . PRO A 1 178 ? -15.840 -5.857 3.376 1.00 97.88 178 PRO A CA 1
ATOM 1407 C C . PRO A 1 178 ? -14.796 -6.314 4.408 1.00 97.88 178 PRO A C 1
ATOM 1409 O O . PRO A 1 178 ? -14.825 -7.459 4.839 1.00 97.88 178 PRO A O 1
ATOM 1412 N N . VAL A 1 179 ? -13.958 -5.388 4.884 1.00 98.12 179 VAL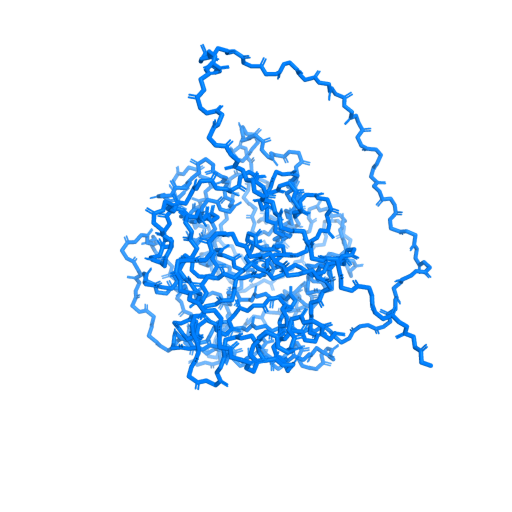 A N 1
ATOM 1413 C CA . VAL A 1 179 ? -12.963 -5.631 5.949 1.00 98.12 179 VAL A CA 1
ATOM 1414 C C . VAL A 1 179 ? -13.618 -5.963 7.296 1.00 98.12 179 VAL A C 1
ATOM 1416 O O . VAL A 1 179 ? -13.086 -6.755 8.057 1.00 98.12 179 VAL A O 1
ATOM 1419 N N . THR A 1 180 ? -14.775 -5.375 7.610 1.00 98.12 180 THR A N 1
ATOM 1420 C CA . THR A 1 180 ? -15.501 -5.584 8.874 1.00 98.12 180 THR A CA 1
ATOM 1421 C C . THR A 1 180 ? -16.668 -6.566 8.726 1.00 98.12 180 THR A C 1
ATOM 1423 O O . THR A 1 180 ? -17.511 -6.637 9.615 1.00 98.12 180 THR A O 1
ATOM 1426 N N . LYS A 1 181 ? -16.722 -7.363 7.643 1.00 95.25 181 LYS A N 1
ATOM 1427 C CA . LYS A 1 181 ? -17.875 -8.215 7.271 1.00 95.25 181 LYS A CA 1
ATOM 1428 C C . LYS A 1 181 ? -18.329 -9.208 8.350 1.00 95.25 181 LYS A C 1
ATOM 1430 O O . LYS A 1 181 ? -19.481 -9.632 8.340 1.00 95.25 181 LYS A O 1
ATOM 1435 N N . LYS A 1 182 ? -17.440 -9.580 9.276 1.00 94.94 182 LYS A N 1
ATOM 1436 C CA . LYS A 1 182 ? -17.715 -10.496 10.399 1.00 94.94 182 LYS A CA 1
ATOM 1437 C C . LYS A 1 182 ? -18.304 -9.807 11.637 1.00 94.94 182 LYS A C 1
ATOM 1439 O O . LYS A 1 182 ? -18.663 -10.493 12.589 1.00 94.94 182 LYS A O 1
ATOM 1444 N N . TYR A 1 183 ? -18.404 -8.479 11.636 1.00 96.56 183 TYR A N 1
ATOM 1445 C CA . TYR A 1 183 ? -18.814 -7.683 12.787 1.00 96.56 183 TYR A CA 1
ATOM 1446 C C . TYR A 1 183 ? -19.998 -6.779 12.450 1.00 96.56 183 TYR A C 1
ATOM 1448 O O . TYR A 1 183 ? -20.155 -6.297 11.331 1.00 96.56 183 TYR A O 1
ATOM 1456 N N . SER A 1 184 ? -20.824 -6.509 13.456 1.00 97.44 184 SER A N 1
ATOM 1457 C CA . SER A 1 184 ? -21.842 -5.461 13.390 1.00 97.44 184 SER A CA 1
ATOM 1458 C C . SER A 1 184 ? -21.264 -4.118 13.834 1.00 97.44 184 SER A C 1
ATOM 1460 O O . SER A 1 184 ? -20.354 -4.063 14.662 1.00 97.44 184 SER A O 1
ATOM 1462 N N . VAL A 1 185 ? -21.833 -3.019 13.333 1.00 98.00 185 VAL A N 1
ATOM 1463 C CA . VAL A 1 185 ? -21.526 -1.673 13.845 1.00 98.00 185 VAL A CA 1
ATOM 1464 C C . VAL A 1 185 ? -21.816 -1.618 15.345 1.00 98.00 185 VAL A C 1
ATOM 1466 O O . VAL A 1 185 ? -22.845 -2.114 15.804 1.00 98.00 185 VAL A O 1
ATOM 1469 N N . GLY A 1 186 ? -20.894 -1.034 16.106 1.00 97.50 186 GLY A N 1
ATOM 1470 C CA . GLY A 1 186 ? -20.949 -0.983 17.564 1.00 97.50 186 GLY A CA 1
ATOM 1471 C C . GLY A 1 186 ? -20.407 -2.230 18.268 1.00 97.50 186 GLY A C 1
ATOM 1472 O O . GLY A 1 186 ? -20.316 -2.221 19.491 1.00 97.50 186 GLY A O 1
ATOM 1473 N N . ASN A 1 187 ? -20.018 -3.294 17.550 1.00 97.69 187 ASN A N 1
ATOM 1474 C CA . ASN A 1 187 ? -19.245 -4.371 18.171 1.00 97.69 187 ASN A CA 1
ATOM 1475 C C . ASN A 1 187 ? -17.899 -3.843 18.665 1.00 97.69 187 ASN A C 1
ATOM 1477 O O . ASN A 1 187 ? -17.273 -3.003 18.015 1.00 97.69 187 ASN A O 1
ATOM 1481 N N . THR A 1 188 ? -17.454 -4.371 19.799 1.00 96.69 188 THR A N 1
ATOM 1482 C CA . THR A 1 188 ? -16.157 -4.055 20.383 1.00 96.69 188 THR A CA 1
ATOM 1483 C C . THR A 1 188 ? -15.162 -5.185 20.140 1.00 96.69 188 THR A C 1
ATOM 1485 O O . THR A 1 188 ? -15.512 -6.366 20.114 1.00 96.69 188 THR A O 1
ATOM 1488 N N . ILE A 1 189 ? -13.904 -4.807 19.943 1.00 95.31 189 ILE A N 1
ATOM 1489 C CA . ILE A 1 189 ? -12.750 -5.691 19.854 1.00 95.31 189 ILE A CA 1
ATOM 1490 C C . ILE A 1 189 ? -11.814 -5.281 20.987 1.00 95.31 189 ILE A C 1
ATOM 1492 O O . ILE A 1 189 ? -11.260 -4.179 20.972 1.00 95.31 189 ILE A O 1
ATOM 1496 N N . ASN A 1 190 ? -11.652 -6.168 21.965 1.00 92.62 190 ASN A N 1
ATOM 1497 C CA . ASN A 1 190 ? -10.732 -5.956 23.075 1.00 92.62 190 ASN A CA 1
ATOM 1498 C C . ASN A 1 190 ? -9.309 -6.266 22.602 1.00 92.62 190 ASN A C 1
ATOM 1500 O O . ASN A 1 190 ? -8.994 -7.401 22.245 1.00 92.62 190 ASN A O 1
ATOM 1504 N N . THR A 1 191 ? -8.472 -5.241 22.578 1.00 88.81 191 THR A N 1
ATOM 1505 C CA . THR A 1 191 ? -7.030 -5.294 22.339 1.00 88.81 191 THR A CA 1
ATOM 1506 C C . THR A 1 191 ? -6.289 -5.206 23.673 1.00 88.81 191 THR A C 1
ATOM 1508 O O . THR A 1 191 ? -6.891 -4.930 24.700 1.00 88.81 191 THR A O 1
ATOM 1511 N N . THR A 1 192 ? -4.971 -5.379 23.697 1.00 84.62 192 THR A N 1
ATOM 1512 C CA . THR A 1 192 ? -4.184 -5.021 24.890 1.00 84.62 192 THR A CA 1
ATOM 1513 C C . THR A 1 192 ? -4.255 -3.510 25.126 1.00 84.62 192 THR A C 1
ATOM 1515 O O . THR A 1 192 ? -4.232 -2.748 24.159 1.00 84.62 192 THR A O 1
ATOM 1518 N N . ASN A 1 193 ? -4.315 -3.061 26.388 1.00 86.44 193 ASN A N 1
ATOM 1519 C CA . ASN A 1 193 ? -4.214 -1.634 26.693 1.00 86.44 193 ASN A CA 1
ATOM 1520 C C . ASN A 1 193 ? -2.849 -1.106 26.233 1.00 86.44 193 ASN A C 1
ATOM 1522 O O . ASN A 1 193 ? -1.808 -1.457 26.801 1.00 86.44 193 ASN A O 1
ATOM 1526 N N . TRP A 1 194 ? -2.859 -0.295 25.182 1.00 88.88 194 TRP A N 1
ATOM 1527 C CA . TRP A 1 194 ? -1.647 0.156 24.518 1.00 88.88 194 TRP A CA 1
ATOM 1528 C C . TRP A 1 194 ? -1.838 1.516 23.864 1.00 88.88 194 TRP A C 1
ATOM 1530 O O . TRP A 1 194 ? -2.960 1.961 23.636 1.00 88.88 194 TRP A O 1
ATOM 1540 N N . ASN A 1 195 ? -0.716 2.165 23.569 1.00 91.06 195 ASN A N 1
ATOM 1541 C CA . ASN A 1 195 ? -0.665 3.448 22.896 1.00 91.06 195 ASN A CA 1
ATOM 1542 C C . ASN A 1 195 ? -0.746 3.243 21.375 1.00 91.06 195 ASN A C 1
ATOM 1544 O O . ASN A 1 195 ? 0.284 3.147 20.713 1.00 91.06 195 ASN A O 1
ATOM 1548 N N . TRP A 1 196 ? -1.961 3.116 20.844 1.00 92.88 196 TRP A N 1
ATOM 1549 C CA . TRP A 1 196 ? -2.207 2.813 19.433 1.00 92.88 196 TRP A CA 1
ATOM 1550 C C . TRP A 1 196 ? -2.092 4.050 18.553 1.00 92.88 196 TRP A C 1
ATOM 1552 O O . TRP A 1 196 ? -2.539 5.134 18.939 1.00 92.88 196 TRP A O 1
ATOM 1562 N N . ALA A 1 197 ? -1.549 3.884 17.350 1.00 95.62 197 ALA A N 1
ATOM 1563 C CA . ALA A 1 197 ? -1.636 4.892 16.306 1.00 95.62 197 ALA A CA 1
ATOM 1564 C C . ALA A 1 197 ? -3.106 5.140 15.942 1.00 95.62 197 ALA A C 1
ATOM 1566 O O . ALA A 1 197 ? -3.863 4.224 15.620 1.00 95.62 197 ALA A O 1
ATOM 1567 N N . THR A 1 198 ? -3.522 6.402 16.013 1.00 97.12 198 THR A N 1
ATOM 1568 C CA . THR A 1 198 ? -4.903 6.816 15.764 1.00 97.12 198 THR A CA 1
ATOM 1569 C C . THR A 1 198 ? -4.944 8.039 14.876 1.00 97.12 198 THR A C 1
ATOM 1571 O O . THR A 1 198 ? -4.327 9.059 15.177 1.00 97.12 198 THR A O 1
ATOM 1574 N N . PHE A 1 199 ? -5.713 7.966 13.800 1.00 98.31 199 PHE A N 1
ATOM 1575 C CA . PHE A 1 199 ? -6.001 9.122 12.973 1.00 98.31 199 PHE A CA 1
ATOM 1576 C C . PHE A 1 199 ? -7.029 10.029 13.645 1.00 98.31 199 PHE A C 1
ATOM 1578 O O . PHE A 1 199 ? -8.049 9.571 14.163 1.00 98.31 199 PHE A O 1
ATOM 1585 N N . ASN A 1 200 ? -6.778 11.333 13.582 1.00 98.00 200 ASN A N 1
ATOM 1586 C CA . ASN A 1 200 ? -7.735 12.371 13.922 1.00 98.00 200 ASN A CA 1
ATOM 1587 C C . ASN A 1 200 ? -8.707 12.539 12.751 1.00 98.00 200 ASN A C 1
ATOM 1589 O O . ASN A 1 200 ? -8.397 13.172 11.740 1.00 98.00 200 ASN A O 1
ATOM 1593 N N . TRP A 1 201 ? -9.900 11.964 12.891 1.00 98.00 201 TRP A N 1
ATOM 1594 C CA . TRP A 1 201 ? -10.879 11.919 11.806 1.00 98.00 201 TRP A CA 1
ATOM 1595 C C . TRP A 1 201 ? -11.332 13.308 11.350 1.00 98.00 201 TRP A C 1
ATOM 1597 O O . TRP A 1 201 ? -11.529 13.539 10.159 1.00 98.00 201 TRP A O 1
ATOM 1607 N N . SER A 1 202 ? -11.454 14.252 12.284 1.00 98.06 202 SER A N 1
ATOM 1608 C CA . SER A 1 202 ? -11.787 15.643 11.971 1.00 98.06 202 SER A CA 1
ATOM 1609 C C . SER A 1 202 ? -10.689 16.312 11.146 1.00 98.06 202 SER A C 1
ATOM 1611 O O . SER A 1 202 ? -11.002 17.030 10.201 1.00 98.06 202 SER A O 1
ATOM 1613 N N . ALA A 1 203 ? -9.414 16.041 11.437 1.00 97.56 203 ALA A N 1
ATOM 1614 C CA . ALA A 1 203 ? -8.309 16.545 10.624 1.00 97.56 203 ALA A CA 1
ATOM 1615 C C . ALA A 1 203 ? -8.294 15.908 9.226 1.00 97.56 203 ALA A C 1
ATOM 1617 O O . ALA A 1 203 ? -8.146 16.619 8.240 1.00 97.56 203 ALA A O 1
ATOM 1618 N N . LEU A 1 204 ? -8.531 14.595 9.110 1.00 96.12 204 LEU A N 1
ATOM 1619 C CA . LEU A 1 204 ? -8.672 13.953 7.797 1.00 96.12 204 LEU A CA 1
ATOM 1620 C C . LEU A 1 204 ? -9.856 14.511 6.992 1.00 96.12 204 LEU A C 1
ATOM 1622 O O . LEU A 1 204 ? -9.782 14.555 5.766 1.00 96.12 204 LEU A O 1
ATOM 1626 N N . SER A 1 205 ? -10.919 14.981 7.655 1.00 96.62 205 SER A N 1
ATOM 1627 C CA . SER A 1 205 ? -12.108 15.529 6.987 1.00 96.62 205 SER A CA 1
ATOM 1628 C C . SER A 1 205 ? -11.890 16.818 6.199 1.00 96.62 205 SER A C 1
ATOM 1630 O O . SER A 1 205 ? -12.731 17.181 5.380 1.00 96.62 205 SER A O 1
ATOM 1632 N N . THR A 1 206 ? -10.755 17.487 6.402 1.00 96.19 206 THR A N 1
ATOM 1633 C CA . THR A 1 206 ? -10.383 18.698 5.660 1.00 96.19 206 THR A CA 1
ATOM 1634 C C . THR A 1 206 ? -9.523 18.405 4.427 1.00 96.19 206 THR A C 1
ATOM 1636 O O . THR A 1 206 ? -9.243 19.317 3.649 1.00 96.19 206 THR A O 1
ATOM 1639 N N . THR A 1 207 ? -9.108 17.149 4.237 1.00 94.81 207 THR A N 1
ATOM 1640 C CA . THR A 1 207 ? -8.247 16.724 3.124 1.00 94.81 207 THR A CA 1
ATOM 1641 C C . THR A 1 207 ? -9.051 16.500 1.847 1.00 94.81 207 THR A C 1
ATOM 1643 O O . THR A 1 207 ? -10.251 16.211 1.880 1.00 94.81 207 THR A O 1
ATOM 1646 N N . LYS A 1 208 ? -8.383 16.592 0.693 1.00 91.62 208 LYS A N 1
ATOM 1647 C CA . LYS A 1 208 ? -9.032 16.458 -0.625 1.00 91.62 208 LYS A CA 1
ATOM 1648 C C . LYS A 1 208 ? -9.589 15.064 -0.897 1.00 91.62 208 LYS A C 1
ATOM 1650 O O . LYS A 1 208 ? -10.460 14.913 -1.749 1.00 91.62 208 LYS A O 1
ATOM 1655 N N . GLU A 1 209 ? -9.077 14.055 -0.202 1.00 91.38 209 GLU A N 1
ATOM 1656 C CA . GLU A 1 209 ? -9.424 12.650 -0.426 1.00 91.38 209 GLU A CA 1
ATOM 1657 C C . GLU A 1 209 ? -10.375 12.109 0.652 1.00 91.38 209 GLU A C 1
ATOM 1659 O O . GLU A 1 209 ? -10.647 10.913 0.689 1.00 91.38 209 GLU A O 1
ATOM 1664 N N . TYR A 1 210 ? -10.946 12.980 1.500 1.00 95.19 210 TYR A N 1
ATOM 1665 C CA . TYR A 1 210 ? -11.794 12.551 2.615 1.00 95.19 210 TYR A CA 1
ATOM 1666 C C . TYR A 1 210 ? -12.958 11.639 2.209 1.00 95.19 210 TYR A C 1
ATOM 1668 O O . TYR A 1 210 ? -13.232 10.649 2.886 1.00 95.19 210 TYR A O 1
ATOM 1676 N N . SER A 1 211 ? -13.613 11.932 1.079 1.00 96.06 211 SER A N 1
ATOM 1677 C CA . SER A 1 211 ? -14.731 11.138 0.545 1.00 96.06 211 SER A CA 1
ATOM 1678 C C . SER A 1 211 ? -14.364 9.696 0.185 1.00 96.06 211 SER A C 1
ATOM 1680 O O . SER A 1 211 ? -15.252 8.896 -0.098 1.00 96.06 211 SER A O 1
ATOM 1682 N N . HIS A 1 212 ? -13.075 9.364 0.191 1.00 96.50 212 HIS A N 1
ATOM 1683 C CA . HIS A 1 212 ? -12.532 8.059 -0.167 1.00 96.50 212 HIS A CA 1
ATOM 1684 C C . HIS A 1 212 ? -12.059 7.256 1.048 1.00 96.50 212 HIS A C 1
ATOM 1686 O O . HIS A 1 212 ? -11.698 6.085 0.900 1.00 96.50 212 HIS A O 1
ATOM 1692 N N . TYR A 1 213 ? -12.087 7.851 2.244 1.00 97.56 213 TYR A N 1
ATOM 1693 C CA . TYR A 1 213 ? -11.831 7.143 3.491 1.00 97.56 213 TYR A CA 1
ATOM 1694 C C . TYR A 1 213 ? -13.126 6.574 4.069 1.00 97.56 213 TYR A C 1
ATOM 1696 O O . TYR A 1 213 ? -14.149 7.247 4.175 1.00 97.56 213 TYR A O 1
ATOM 1704 N N . THR A 1 214 ? -13.060 5.333 4.535 1.00 98.38 214 THR A N 1
ATOM 1705 C CA . THR A 1 214 ? -14.098 4.693 5.342 1.00 98.38 214 THR A CA 1
ATOM 1706 C C . THR A 1 214 ? -13.526 4.381 6.713 1.00 98.38 214 THR A C 1
ATOM 1708 O O . THR A 1 214 ? -12.574 3.615 6.846 1.00 98.38 214 THR A O 1
ATOM 1711 N N . LYS A 1 215 ? -14.119 4.959 7.756 1.00 98.38 215 LYS A N 1
ATOM 1712 C CA . LYS A 1 215 ? -13.768 4.644 9.143 1.00 98.38 215 LYS A CA 1
ATOM 1713 C C . LYS A 1 215 ? -14.178 3.207 9.457 1.00 98.38 215 LYS A C 1
ATOM 1715 O O . LYS A 1 215 ? -15.364 2.898 9.352 1.00 98.38 215 LYS A O 1
ATOM 1720 N N . LEU A 1 216 ? -13.235 2.361 9.867 1.00 98.62 216 LEU A N 1
ATOM 1721 C CA . LEU A 1 216 ? -13.506 0.966 10.232 1.00 98.62 216 LEU A CA 1
ATOM 1722 C C . LEU A 1 216 ? -13.594 0.795 11.745 1.00 98.62 216 LEU A C 1
ATOM 1724 O O . LEU A 1 216 ? -14.566 0.224 12.233 1.00 98.62 216 LEU A O 1
ATOM 1728 N N . LEU A 1 217 ? -12.603 1.316 12.471 1.00 98.56 217 LEU A N 1
ATOM 1729 C CA . LEU A 1 217 ? -12.469 1.188 13.919 1.00 98.56 217 LEU A CA 1
ATOM 1730 C C . LEU A 1 217 ? -12.170 2.546 14.558 1.00 98.56 217 LEU A C 1
ATOM 1732 O O . LEU A 1 217 ? -11.410 3.344 14.010 1.00 98.56 217 LEU A O 1
ATOM 1736 N N . ASN A 1 218 ? -12.716 2.791 15.744 1.00 98.50 218 ASN A N 1
ATOM 1737 C CA . ASN A 1 218 ? -12.310 3.901 16.606 1.00 98.50 218 ASN A CA 1
ATOM 1738 C C . ASN A 1 218 ? -12.144 3.440 18.050 1.00 98.50 218 ASN A C 1
ATOM 1740 O O . ASN A 1 218 ? -12.731 2.439 18.451 1.00 98.50 218 ASN A O 1
ATOM 1744 N N . ILE A 1 219 ? -11.418 4.212 18.851 1.00 97.88 219 ILE A N 1
ATOM 1745 C CA . ILE A 1 219 ? -11.348 3.988 20.297 1.00 97.88 219 ILE A CA 1
ATOM 1746 C C . ILE A 1 219 ? -12.758 4.098 20.895 1.00 97.88 219 ILE A C 1
ATOM 1748 O O . ILE A 1 219 ? -13.525 4.997 20.528 1.00 97.88 219 ILE A O 1
ATOM 1752 N N . GLU A 1 220 ? -13.119 3.187 21.801 1.00 97.31 220 GLU A N 1
ATOM 1753 C CA . GLU A 1 220 ? -14.418 3.208 22.482 1.00 97.31 220 GLU A CA 1
ATOM 1754 C C . GLU A 1 220 ? -14.692 4.571 23.145 1.00 97.31 220 GLU A C 1
ATOM 1756 O O . GLU A 1 220 ? -13.835 5.165 23.799 1.00 97.31 220 GLU A O 1
ATOM 1761 N N . GLY A 1 221 ? -15.893 5.111 22.920 1.00 96.50 221 GLY A N 1
ATOM 1762 C CA . GLY A 1 221 ? -16.292 6.431 23.423 1.00 96.50 221 GLY A CA 1
ATOM 1763 C C . GLY A 1 221 ? -15.594 7.627 22.757 1.00 96.50 221 GLY A C 1
ATOM 1764 O O . GLY A 1 221 ? -15.934 8.768 23.063 1.00 96.50 221 GLY A O 1
ATOM 1765 N N . GLN A 1 222 ? -14.660 7.405 21.825 1.00 97.75 222 GLN A N 1
ATOM 1766 C CA . GLN A 1 222 ? -13.872 8.452 21.167 1.00 97.75 222 GLN A CA 1
ATOM 1767 C C . GLN A 1 222 ? -13.955 8.323 19.635 1.00 97.75 222 GLN A C 1
ATOM 1769 O O . GLN A 1 222 ? -12.982 7.953 18.977 1.00 97.75 222 GLN A O 1
ATOM 1774 N N . PRO A 1 223 ? -15.100 8.669 19.014 1.00 96.88 223 PRO A N 1
ATOM 1775 C CA . PRO A 1 223 ? -15.326 8.456 17.582 1.00 96.88 223 PRO A CA 1
ATOM 1776 C C . PRO A 1 223 ? -14.383 9.253 16.669 1.00 96.88 223 PRO A C 1
ATOM 1778 O O . PRO A 1 223 ? -14.303 8.958 15.475 1.00 96.88 223 PRO A O 1
ATOM 1781 N N . ASN A 1 224 ? -13.693 10.272 17.192 1.00 97.94 224 ASN A N 1
ATOM 1782 C CA . ASN A 1 224 ? -12.710 11.046 16.437 1.00 97.94 224 ASN A CA 1
ATOM 1783 C C . ASN A 1 224 ? -11.326 10.373 16.364 1.00 97.94 224 ASN A C 1
ATOM 1785 O O . ASN A 1 224 ? -10.555 10.719 15.475 1.00 97.94 224 ASN A O 1
ATOM 1789 N N . ASN A 1 225 ? -11.036 9.418 17.254 1.00 98.12 225 ASN A N 1
ATOM 1790 C CA . ASN A 1 225 ? -9.747 8.735 17.341 1.00 98.12 225 ASN A CA 1
ATOM 1791 C C . ASN A 1 225 ? -9.852 7.378 16.644 1.00 98.12 225 ASN A C 1
ATOM 1793 O O . ASN A 1 225 ? -10.329 6.396 17.213 1.00 98.12 225 ASN A O 1
ATOM 1797 N N . VAL A 1 226 ? -9.460 7.355 15.373 1.00 98.50 226 VAL A N 1
ATOM 1798 C CA . VAL A 1 226 ? -9.680 6.236 14.453 1.00 98.50 226 VAL A CA 1
ATOM 1799 C C . VAL A 1 226 ? -8.446 5.355 14.406 1.00 98.50 226 VAL A C 1
ATOM 1801 O O . VAL A 1 226 ? -7.422 5.750 13.862 1.00 98.50 226 VAL A O 1
ATOM 1804 N N . THR A 1 227 ? -8.549 4.158 14.970 1.00 97.38 227 THR A N 1
ATOM 1805 C CA . THR A 1 227 ? -7.486 3.143 14.964 1.00 97.38 227 THR A CA 1
ATOM 1806 C C . THR A 1 227 ? -7.449 2.335 13.676 1.00 97.38 227 THR A C 1
ATOM 1808 O O . THR A 1 227 ? -6.431 1.727 13.368 1.00 97.38 227 THR A O 1
ATOM 1811 N N . GLY A 1 228 ? -8.538 2.320 12.902 1.00 98.12 228 GLY A N 1
ATOM 1812 C CA . GLY A 1 228 ? -8.568 1.606 11.634 1.00 98.12 228 GLY A CA 1
ATOM 1813 C C . GLY A 1 228 ? -9.452 2.262 10.587 1.00 98.12 228 GLY A C 1
ATOM 1814 O O . GLY A 1 228 ? -10.559 2.726 10.877 1.00 98.12 228 GLY A O 1
ATOM 1815 N N . PHE A 1 229 ? -8.978 2.270 9.347 1.00 98.69 229 PHE A N 1
ATOM 1816 C CA . PHE A 1 229 ? -9.699 2.818 8.202 1.00 98.69 229 PHE A CA 1
ATOM 1817 C C . PHE A 1 229 ? -9.393 2.019 6.930 1.00 98.69 229 PHE A C 1
ATOM 1819 O O . PHE A 1 229 ? -8.362 1.358 6.821 1.00 98.69 229 PHE A O 1
ATOM 1826 N N . ALA A 1 230 ? -10.303 2.105 5.966 1.00 98.75 230 ALA A N 1
ATOM 1827 C CA . ALA A 1 230 ? -10.084 1.707 4.584 1.00 98.75 230 ALA A CA 1
ATOM 1828 C C . ALA A 1 230 ? -10.019 2.962 3.712 1.00 98.75 230 ALA A C 1
ATOM 1830 O O . ALA A 1 230 ? -10.730 3.935 3.963 1.00 98.75 230 ALA A O 1
ATOM 1831 N N . TYR A 1 231 ? -9.180 2.940 2.689 1.00 98.44 231 TYR A N 1
ATOM 1832 C CA . TYR A 1 231 ? -8.985 4.028 1.746 1.00 98.44 231 TYR A CA 1
ATOM 1833 C C . TYR A 1 231 ? -8.986 3.482 0.323 1.00 98.44 231 TYR A C 1
ATOM 1835 O O . TYR A 1 231 ? -8.204 2.589 -0.005 1.00 98.44 231 TYR A O 1
ATOM 1843 N N . ASN A 1 232 ? -9.883 4.005 -0.510 1.00 96.69 232 ASN A N 1
ATOM 1844 C CA . ASN A 1 232 ? -9.960 3.670 -1.927 1.00 96.69 232 ASN A CA 1
ATOM 1845 C C . ASN A 1 232 ? -9.693 4.931 -2.767 1.00 96.69 232 ASN A C 1
ATOM 1847 O O . ASN A 1 232 ? -10.653 5.649 -3.074 1.00 96.69 232 ASN A O 1
ATOM 1851 N N . PRO A 1 233 ? -8.418 5.242 -3.074 1.00 92.94 233 PRO A N 1
ATOM 1852 C CA . PRO A 1 233 ? -8.049 6.464 -3.782 1.00 92.94 233 PRO A CA 1
ATOM 1853 C C . PRO A 1 233 ? -8.755 6.586 -5.132 1.00 92.94 233 PRO A C 1
ATOM 1855 O O . PRO A 1 233 ? -9.004 5.592 -5.809 1.00 92.94 233 PRO A O 1
ATOM 1858 N N . TYR A 1 234 ? -9.017 7.824 -5.555 1.00 84.94 234 TYR A N 1
ATOM 1859 C CA . TYR A 1 234 ? -9.508 8.124 -6.909 1.00 84.94 234 TYR A CA 1
ATOM 1860 C C . TYR A 1 234 ? -8.463 8.805 -7.798 1.00 84.94 234 TYR A C 1
ATOM 1862 O O . TYR A 1 234 ? -8.676 8.939 -9.001 1.00 84.94 234 TYR A O 1
ATOM 1870 N N . LEU A 1 235 ? -7.362 9.297 -7.220 1.00 84.31 235 LEU A N 1
ATOM 1871 C CA . LEU A 1 235 ? -6.345 10.043 -7.964 1.00 84.31 235 LEU A CA 1
ATOM 1872 C C . LEU A 1 235 ? -5.115 9.209 -8.297 1.00 84.31 235 LEU A C 1
ATOM 1874 O O . LEU A 1 235 ? -4.544 9.395 -9.371 1.00 84.31 235 LEU A O 1
ATOM 1878 N N . ARG A 1 236 ? -4.656 8.355 -7.376 1.00 90.44 236 ARG A N 1
ATOM 1879 C CA . ARG A 1 236 ? -3.395 7.621 -7.527 1.00 90.44 236 ARG A CA 1
ATOM 1880 C C . ARG A 1 236 ? -3.292 6.419 -6.592 1.00 90.44 236 ARG A C 1
ATOM 1882 O O . ARG A 1 236 ? -3.777 6.472 -5.468 1.00 90.44 236 ARG A O 1
ATOM 1889 N N . GLY A 1 237 ? -2.559 5.409 -7.048 1.00 96.00 237 GLY A N 1
ATOM 1890 C CA . GLY A 1 237 ? -2.207 4.224 -6.275 1.00 96.00 237 GLY A CA 1
ATOM 1891 C C . GLY A 1 237 ? -3.358 3.253 -6.012 1.00 96.00 237 GLY A C 1
ATOM 1892 O O . GLY A 1 237 ? -4.478 3.442 -6.482 1.00 96.00 237 GLY A O 1
ATOM 1893 N N . GLY A 1 238 ? -3.042 2.173 -5.301 1.00 97.56 238 GLY A N 1
ATOM 1894 C CA . GLY A 1 238 ? -3.986 1.126 -4.920 1.00 97.56 238 GLY A CA 1
ATOM 1895 C C . GLY A 1 238 ? -4.730 1.405 -3.613 1.00 97.56 238 GLY A C 1
ATOM 1896 O O . GLY A 1 238 ? -4.577 2.440 -2.964 1.00 97.56 238 GLY A O 1
ATOM 1897 N N . LYS A 1 239 ? -5.566 0.454 -3.203 1.00 98.44 239 LYS A N 1
ATOM 1898 C CA . LYS A 1 239 ? -6.336 0.549 -1.956 1.00 98.44 239 LYS A CA 1
ATOM 1899 C C . LYS A 1 239 ? -5.428 0.435 -0.730 1.00 98.44 239 LYS A C 1
ATOM 1901 O O . LYS A 1 239 ? -4.385 -0.212 -0.785 1.00 98.44 239 LYS A O 1
ATOM 1906 N N . VAL A 1 240 ? -5.855 1.007 0.394 1.00 98.81 240 VAL A N 1
ATOM 1907 C CA . VAL A 1 240 ? -5.132 0.927 1.672 1.00 98.81 240 VAL A CA 1
ATOM 1908 C C . VAL A 1 240 ? -6.080 0.535 2.796 1.00 98.81 240 VAL A C 1
ATOM 1910 O O . VAL A 1 240 ? -7.195 1.044 2.887 1.00 98.81 240 VAL A O 1
ATOM 1913 N N . VAL A 1 241 ? -5.632 -0.347 3.679 1.00 98.81 241 VAL A N 1
ATOM 1914 C CA . VAL A 1 241 ? -6.265 -0.614 4.968 1.00 98.81 241 VAL A CA 1
ATOM 1915 C C . VAL A 1 241 ? -5.229 -0.380 6.055 1.00 98.81 241 VAL A C 1
ATOM 1917 O O . VAL A 1 241 ? -4.096 -0.855 5.973 1.00 98.81 241 VAL A O 1
ATOM 1920 N N . HIS A 1 242 ? -5.626 0.364 7.077 1.00 98.38 242 HIS A N 1
ATOM 1921 C CA . HIS A 1 242 ? -4.857 0.542 8.297 1.00 98.38 242 HIS A CA 1
ATOM 1922 C C . HIS A 1 242 ? -5.621 -0.060 9.469 1.00 98.38 242 HIS A C 1
ATOM 1924 O O . HIS A 1 242 ? -6.834 0.145 9.571 1.00 98.38 242 HIS A O 1
ATOM 1930 N N . LEU A 1 243 ? -4.928 -0.784 10.344 1.00 97.25 243 LEU A N 1
ATOM 1931 C CA . LEU A 1 243 ? -5.500 -1.420 11.531 1.00 97.25 243 LEU A CA 1
ATOM 1932 C C . LEU A 1 243 ? -4.582 -1.217 12.749 1.00 97.25 243 LEU A C 1
ATOM 1934 O O . LEU A 1 243 ? -3.367 -1.097 12.581 1.00 97.25 243 LEU A O 1
ATOM 1938 N N . PRO A 1 244 ? -5.120 -1.224 13.981 1.00 93.75 244 PRO A N 1
ATOM 1939 C CA . PRO A 1 244 ? -4.283 -1.279 15.174 1.00 93.75 244 PRO A CA 1
ATOM 1940 C C . PRO A 1 244 ? -3.703 -2.688 15.321 1.00 93.75 244 PRO A C 1
ATOM 1942 O O . PRO A 1 244 ? -4.291 -3.649 14.833 1.00 93.75 244 PRO A O 1
ATOM 1945 N N . GLY A 1 245 ? -2.600 -2.846 16.045 1.00 85.69 245 GLY A N 1
ATOM 1946 C CA . GLY A 1 245 ? -2.072 -4.170 16.368 1.00 85.69 245 GLY A CA 1
ATOM 1947 C C . GLY A 1 245 ? -0.569 -4.190 16.594 1.00 85.69 245 GLY A C 1
ATOM 1948 O O . GLY A 1 245 ? 0.152 -3.269 16.228 1.00 85.69 245 GLY A O 1
ATOM 1949 N N . PHE A 1 246 ? -0.097 -5.265 17.216 1.00 75.06 246 PHE A N 1
ATOM 1950 C CA . PHE A 1 246 ? 1.322 -5.536 17.393 1.00 75.06 246 PHE A CA 1
ATOM 1951 C C . PHE A 1 246 ? 1.578 -6.982 16.989 1.00 75.06 246 PHE A C 1
ATOM 1953 O O . PHE A 1 246 ? 0.982 -7.898 17.550 1.00 75.06 246 PHE A O 1
ATOM 1960 N N . VAL A 1 247 ? 2.428 -7.185 15.990 1.00 63.75 247 VAL A N 1
ATOM 1961 C CA . VAL A 1 247 ? 2.741 -8.512 15.459 1.00 63.75 247 VAL A CA 1
ATOM 1962 C C . VAL A 1 247 ? 4.064 -8.938 16.079 1.00 63.75 247 VAL A C 1
ATOM 1964 O O . VAL A 1 247 ? 5.088 -8.674 15.481 1.00 63.75 247 VAL A O 1
ATOM 1967 N N . ALA A 1 248 ? 4.112 -9.464 17.305 1.00 57.31 248 ALA A N 1
ATOM 1968 C CA . ALA A 1 248 ? 5.366 -10.037 17.809 1.00 57.31 248 ALA A CA 1
ATOM 1969 C C . ALA A 1 248 ? 5.147 -11.175 18.809 1.00 57.31 248 ALA A C 1
ATOM 1971 O O . ALA A 1 248 ? 4.600 -10.961 19.894 1.00 57.31 248 ALA A O 1
ATOM 1972 N N . ASN A 1 249 ? 5.730 -12.335 18.503 1.00 44.53 249 ASN A N 1
ATOM 1973 C CA . ASN A 1 249 ? 5.846 -13.478 19.412 1.00 44.53 249 ASN A CA 1
ATOM 1974 C C . ASN A 1 249 ? 6.929 -13.303 20.487 1.00 44.53 249 ASN A C 1
ATOM 1976 O O . ASN A 1 249 ? 6.867 -13.915 21.554 1.00 44.53 249 ASN A O 1
ATOM 1980 N N . THR A 1 250 ? 7.933 -12.454 20.246 1.00 44.56 250 THR A N 1
ATOM 1981 C CA . THR A 1 250 ? 9.066 -12.271 21.175 1.00 44.56 250 THR A CA 1
ATOM 1982 C C . THR A 1 250 ? 8.703 -11.473 22.424 1.00 44.56 250 THR A C 1
ATOM 1984 O O . THR A 1 250 ? 9.460 -11.452 23.395 1.00 44.56 250 THR A O 1
ATOM 1987 N N . THR A 1 251 ? 7.513 -10.866 22.442 1.00 51.22 251 THR A N 1
ATOM 1988 C CA . THR A 1 251 ? 6.901 -10.312 23.649 1.00 51.22 251 THR A CA 1
ATOM 1989 C C . THR A 1 251 ? 5.585 -11.055 23.910 1.00 51.22 251 THR A C 1
ATOM 1991 O O . THR A 1 251 ? 4.525 -10.532 23.568 1.00 51.22 251 THR A O 1
ATOM 1994 N N . PRO A 1 252 ? 5.613 -12.250 24.543 1.00 47.97 252 PRO A N 1
ATOM 1995 C CA . PRO A 1 252 ? 4.430 -13.097 24.765 1.00 47.97 252 PRO A CA 1
ATOM 1996 C C . PRO A 1 252 ? 3.254 -12.404 25.469 1.00 47.97 252 PRO A C 1
ATOM 1998 O O . PRO A 1 252 ? 2.145 -12.925 25.503 1.00 47.97 252 PRO A O 1
ATOM 2001 N N . SER A 1 253 ? 3.478 -11.230 26.061 1.00 51.28 253 SER A N 1
ATOM 2002 C CA . SER A 1 253 ? 2.443 -10.423 26.699 1.00 51.28 253 SER A CA 1
ATOM 2003 C C . SER A 1 253 ? 1.613 -9.563 25.734 1.00 51.28 253 SER A C 1
ATOM 2005 O O . SER A 1 253 ? 0.726 -8.854 26.211 1.00 51.28 253 SER A O 1
ATOM 2007 N N . ARG A 1 254 ? 1.887 -9.556 24.415 1.00 64.38 254 ARG A N 1
ATOM 2008 C CA . ARG A 1 254 ? 1.253 -8.615 23.463 1.00 64.38 254 ARG A CA 1
ATOM 2009 C C . ARG A 1 254 ? 0.937 -9.185 22.063 1.00 64.38 254 ARG A C 1
ATOM 2011 O O . ARG A 1 254 ? 1.232 -8.506 21.080 1.00 64.38 254 ARG A O 1
ATOM 2018 N N . PRO A 1 255 ? 0.338 -10.383 21.934 1.00 67.12 255 PRO A N 1
ATOM 2019 C CA . PRO A 1 255 ? -0.043 -10.898 20.622 1.00 67.12 255 PRO A CA 1
ATOM 2020 C C . PRO A 1 255 ? -1.142 -10.037 19.985 1.00 67.12 255 PRO A C 1
ATOM 2022 O O . PRO A 1 255 ? -2.011 -9.494 20.679 1.00 67.12 255 PRO A O 1
ATOM 2025 N N . MET A 1 256 ? -1.143 -9.948 18.654 1.00 80.88 256 MET A N 1
ATOM 2026 C CA . MET A 1 256 ? -2.269 -9.372 17.926 1.00 80.88 256 MET A CA 1
ATOM 2027 C C . MET A 1 256 ? -3.514 -10.226 18.183 1.00 80.88 256 MET A C 1
ATOM 2029 O O . MET A 1 256 ? -3.526 -11.431 17.942 1.00 80.88 256 MET A O 1
ATOM 2033 N N . VAL A 1 257 ? -4.568 -9.603 18.707 1.00 87.50 257 VAL A N 1
ATOM 2034 C CA . VAL A 1 257 ? -5.782 -10.327 19.097 1.00 87.50 257 VAL A CA 1
ATOM 2035 C C . VAL A 1 257 ? -6.514 -10.877 17.872 1.00 87.50 257 VAL A C 1
ATOM 2037 O O . VAL A 1 257 ? -6.540 -10.241 16.814 1.00 87.50 257 VAL A O 1
ATOM 2040 N N . GLN A 1 258 ? -7.179 -12.027 18.031 1.00 88.81 258 GLN A N 1
ATOM 2041 C CA . GLN A 1 258 ? -7.881 -12.718 16.938 1.00 88.81 258 GLN A CA 1
ATOM 2042 C C . GLN A 1 258 ? -8.856 -11.803 16.182 1.00 88.81 258 GLN A C 1
ATOM 2044 O O . GLN A 1 258 ? -9.018 -11.920 14.969 1.00 88.81 258 GLN A O 1
ATOM 2049 N N . GLY A 1 259 ? -9.492 -10.866 16.894 1.00 91.38 259 GLY A N 1
ATOM 2050 C CA . GLY A 1 259 ? -10.415 -9.916 16.288 1.00 91.38 259 GLY A CA 1
ATOM 2051 C C . GLY A 1 259 ? -9.763 -9.068 15.191 1.00 91.38 259 GLY A C 1
ATOM 2052 O O . GLY A 1 259 ? -10.340 -8.915 14.116 1.00 91.38 259 GLY A O 1
ATOM 2053 N N . ILE A 1 260 ? -8.539 -8.592 15.435 1.00 93.69 260 ILE A N 1
ATOM 2054 C CA . ILE A 1 260 ? -7.739 -7.827 14.474 1.00 93.69 260 ILE A CA 1
ATOM 2055 C C . ILE A 1 260 ? -7.168 -8.740 13.385 1.00 93.69 260 ILE A C 1
ATOM 2057 O O . ILE A 1 260 ? -7.242 -8.385 12.213 1.00 93.69 260 ILE A O 1
ATOM 2061 N N . MET A 1 261 ? -6.684 -9.937 13.736 1.00 92.50 261 MET A N 1
ATOM 2062 C CA . MET A 1 261 ? -6.226 -10.939 12.756 1.00 92.50 261 MET A CA 1
ATOM 2063 C C . MET A 1 261 ? -7.299 -11.238 11.697 1.00 92.50 261 MET A C 1
ATOM 2065 O O . MET A 1 261 ? -7.014 -11.261 10.501 1.00 92.50 261 MET A O 1
ATOM 2069 N N . ASN A 1 262 ? -8.560 -11.371 12.116 1.00 94.25 262 ASN A N 1
ATOM 2070 C CA . ASN A 1 262 ? -9.683 -11.566 11.199 1.00 94.25 262 ASN A CA 1
ATOM 2071 C C . ASN A 1 262 ? -9.881 -10.381 10.240 1.00 94.25 262 ASN A C 1
ATOM 2073 O O . ASN A 1 262 ? -10.209 -10.602 9.077 1.00 94.25 262 ASN A O 1
ATOM 2077 N N . LEU A 1 263 ? -9.679 -9.146 10.715 1.00 96.94 263 LEU A N 1
ATOM 2078 C CA . LEU A 1 263 ? -9.746 -7.951 9.870 1.00 96.94 263 LEU A CA 1
ATOM 2079 C C . LEU A 1 263 ? -8.581 -7.910 8.874 1.00 96.94 263 LEU A C 1
ATOM 2081 O O . LEU A 1 263 ? -8.796 -7.509 7.737 1.00 96.94 263 LEU A O 1
ATOM 2085 N N . CYS A 1 264 ? -7.377 -8.353 9.256 1.00 96.62 264 CYS A N 1
ATOM 2086 C CA . CYS A 1 264 ? -6.246 -8.475 8.330 1.00 96.62 264 CYS A CA 1
ATOM 2087 C C . CYS A 1 264 ? -6.552 -9.460 7.192 1.00 96.62 264 CYS A C 1
ATOM 2089 O O . CYS A 1 264 ? -6.328 -9.128 6.030 1.00 96.62 264 CYS A O 1
ATOM 2091 N N . ILE A 1 265 ? -7.124 -10.629 7.510 1.00 96.31 265 ILE A N 1
ATOM 2092 C CA . ILE A 1 265 ? -7.547 -11.619 6.503 1.00 96.31 265 ILE A CA 1
ATOM 2093 C C . ILE A 1 265 ? -8.554 -10.996 5.531 1.00 96.31 265 ILE A C 1
ATOM 2095 O O . ILE A 1 265 ? -8.370 -11.070 4.317 1.00 96.31 265 ILE A O 1
ATOM 2099 N N . ASP A 1 266 ? -9.598 -10.354 6.060 1.00 97.25 266 ASP A N 1
ATOM 2100 C CA . ASP A 1 266 ? -10.664 -9.761 5.247 1.00 97.25 266 ASP A CA 1
ATOM 2101 C C . ASP A 1 266 ? -10.174 -8.511 4.475 1.00 97.25 266 ASP A C 1
ATOM 2103 O O . ASP A 1 266 ? -10.723 -8.155 3.429 1.00 97.25 266 ASP A O 1
ATOM 2107 N N . ALA A 1 267 ? -9.114 -7.850 4.955 1.00 98.38 267 ALA A N 1
ATOM 2108 C CA . ALA A 1 267 ? -8.460 -6.747 4.264 1.00 98.38 267 ALA A CA 1
ATOM 2109 C C . ALA A 1 267 ? -7.686 -7.197 3.030 1.00 98.38 267 ALA A C 1
ATOM 2111 O O . ALA A 1 267 ? -7.813 -6.543 1.998 1.00 98.38 267 ALA A O 1
ATOM 2112 N N . VAL A 1 268 ? -6.937 -8.302 3.100 1.00 98.12 268 VAL A N 1
ATOM 2113 C CA . VAL A 1 268 ? -6.170 -8.824 1.954 1.00 98.12 268 VAL A CA 1
ATOM 2114 C C . VAL A 1 268 ? -7.075 -9.077 0.743 1.00 98.12 268 VAL A C 1
ATOM 2116 O O . VAL A 1 268 ? -6.759 -8.633 -0.361 1.00 98.12 268 VAL A O 1
ATOM 2119 N N . GLU A 1 269 ? -8.246 -9.682 0.957 1.00 94.81 269 GLU A N 1
ATOM 2120 C CA . GLU A 1 269 ? -9.268 -9.863 -0.084 1.00 94.81 269 GLU A CA 1
ATOM 2121 C C . GLU A 1 269 ? -9.682 -8.538 -0.742 1.00 94.81 269 GLU A C 1
ATOM 2123 O O . GLU A 1 269 ? -9.719 -8.424 -1.967 1.00 94.81 269 GLU A O 1
ATOM 2128 N N . TRP A 1 270 ? -10.007 -7.520 0.060 1.00 97.06 270 TRP A N 1
ATOM 2129 C CA . TRP A 1 270 ? -10.497 -6.240 -0.457 1.00 97.06 270 TRP A CA 1
ATOM 2130 C C . TRP A 1 270 ? -9.405 -5.408 -1.144 1.00 97.06 270 TRP A C 1
ATOM 2132 O O . TRP A 1 270 ? -9.693 -4.666 -2.093 1.00 97.06 270 TRP A O 1
ATOM 2142 N N . LEU A 1 271 ? -8.171 -5.528 -0.652 1.00 98.31 271 LEU A N 1
ATOM 2143 C CA . LEU A 1 271 ? -6.985 -4.829 -1.138 1.00 98.31 271 LEU A CA 1
ATOM 2144 C C . LEU A 1 271 ? -6.499 -5.347 -2.490 1.00 98.31 271 LEU A C 1
ATOM 2146 O O . LEU A 1 271 ? -5.916 -4.568 -3.242 1.00 98.31 271 LEU A O 1
ATOM 2150 N N . CYS A 1 272 ? -6.747 -6.621 -2.804 1.00 96.12 272 CYS A N 1
ATOM 2151 C CA . CYS A 1 272 ? -6.286 -7.237 -4.042 1.00 96.12 272 CYS A CA 1
ATOM 2152 C C . CYS A 1 272 ? -6.772 -6.450 -5.281 1.00 96.12 272 CYS A C 1
ATOM 2154 O O . CYS A 1 272 ? -7.985 -6.273 -5.469 1.00 96.12 272 CYS A O 1
ATOM 2156 N N . PRO A 1 273 ? -5.863 -5.993 -6.164 1.00 94.12 273 PRO A N 1
ATOM 2157 C CA . PRO A 1 273 ? -6.243 -5.326 -7.398 1.00 94.12 273 PRO A CA 1
ATOM 2158 C C . PRO A 1 273 ? -6.865 -6.311 -8.393 1.00 94.12 273 PRO A C 1
ATOM 2160 O O . PRO A 1 273 ? -6.436 -7.461 -8.540 1.00 94.12 273 PRO A O 1
ATOM 2163 N N . VAL A 1 274 ? -7.849 -5.818 -9.144 1.00 91.88 274 VAL A N 1
ATOM 2164 C CA . VAL A 1 274 ? -8.493 -6.532 -10.256 1.00 91.88 274 VAL A CA 1
ATOM 2165 C C . VAL A 1 274 ? -8.203 -5.753 -11.542 1.00 91.88 274 VAL A C 1
ATOM 2167 O O . VAL A 1 274 ? -9.050 -4.980 -11.994 1.00 91.88 274 VAL A O 1
ATOM 2170 N N . PRO A 1 275 ? -6.970 -5.846 -12.079 1.00 92.81 275 PRO A N 1
ATOM 2171 C CA . PRO A 1 275 ? -6.588 -5.035 -13.218 1.00 92.81 275 PRO A CA 1
ATOM 2172 C C . PRO A 1 275 ? -7.274 -5.509 -14.500 1.00 92.81 275 PRO A C 1
ATOM 2174 O O . PRO A 1 275 ? -7.369 -6.706 -14.757 1.00 92.81 275 PRO A O 1
ATOM 2177 N N . LYS A 1 276 ? -7.682 -4.559 -15.344 1.00 93.94 276 LYS A N 1
ATOM 2178 C CA . LYS A 1 276 ? -8.083 -4.803 -16.738 1.00 93.94 276 LYS A CA 1
ATOM 2179 C C . LYS A 1 276 ? -6.908 -5.282 -17.579 1.00 93.94 276 LYS A C 1
ATOM 2181 O O . LYS A 1 276 ? -7.108 -6.003 -18.548 1.00 93.94 276 LYS A O 1
ATOM 2186 N N . SER A 1 277 ? -5.709 -4.822 -17.231 1.00 93.81 277 SER A N 1
ATOM 2187 C CA . SER A 1 277 ? -4.455 -5.237 -17.838 1.00 93.81 277 SER A CA 1
ATOM 2188 C C . SER A 1 277 ? -3.272 -4.817 -16.963 1.00 93.81 277 SER A C 1
ATOM 2190 O O . SER A 1 277 ? -3.358 -3.849 -16.195 1.00 93.81 277 SER A O 1
ATOM 2192 N N . ARG A 1 278 ? -2.181 -5.570 -17.077 1.00 96.50 278 ARG A N 1
ATOM 2193 C CA . ARG A 1 278 ? -0.903 -5.340 -16.410 1.00 96.50 278 ARG A CA 1
ATOM 2194 C C . ARG A 1 278 ? 0.083 -4.707 -17.386 1.00 96.50 278 ARG A C 1
ATOM 2196 O O . ARG A 1 278 ? 0.373 -5.267 -18.445 1.00 96.50 278 ARG A O 1
ATOM 2203 N N . VAL A 1 279 ? 0.599 -3.544 -17.012 1.00 98.12 279 VAL A N 1
ATOM 2204 C CA . VAL A 1 279 ? 1.542 -2.754 -17.802 1.00 98.12 279 VAL A CA 1
ATOM 2205 C C . VAL A 1 279 ? 2.935 -2.872 -17.193 1.00 98.12 279 VAL A C 1
ATOM 2207 O O . VAL A 1 279 ? 3.100 -2.666 -15.994 1.00 98.12 279 VAL A O 1
ATOM 2210 N N . ALA A 1 280 ? 3.929 -3.138 -18.031 1.00 97.38 280 ALA A N 1
ATOM 2211 C CA . ALA A 1 280 ? 5.341 -3.007 -17.707 1.00 97.38 280 ALA A CA 1
ATOM 2212 C C . ALA A 1 280 ? 5.902 -1.719 -18.321 1.00 97.38 280 ALA A C 1
ATOM 2214 O O . ALA A 1 280 ? 5.775 -1.483 -19.524 1.00 97.38 280 ALA A O 1
ATOM 2215 N N . TYR A 1 281 ? 6.545 -0.894 -17.500 1.00 97.25 281 TYR A N 1
ATOM 2216 C CA . TYR A 1 281 ? 7.317 0.267 -17.925 1.00 97.25 281 TYR A CA 1
ATOM 2217 C C . TYR A 1 281 ? 8.805 -0.063 -17.882 1.00 97.25 281 TYR A C 1
ATOM 2219 O O . TYR A 1 281 ? 9.345 -0.370 -16.819 1.00 97.25 281 TYR A O 1
ATOM 2227 N N . ASP A 1 282 ? 9.482 -0.003 -19.024 1.00 95.75 282 ASP A N 1
ATOM 2228 C CA . ASP A 1 282 ? 10.896 -0.353 -19.093 1.00 95.75 282 ASP A CA 1
ATOM 2229 C C . ASP A 1 282 ? 11.793 0.766 -18.540 1.00 95.75 282 ASP A C 1
ATOM 2231 O O . ASP A 1 282 ? 11.947 1.810 -19.172 1.00 95.75 282 ASP A O 1
ATOM 2235 N N . LEU A 1 283 ? 12.410 0.535 -17.376 1.00 95.62 283 LEU A N 1
ATOM 2236 C CA . LEU A 1 283 ? 13.505 1.357 -16.844 1.00 95.62 283 LEU A CA 1
ATOM 2237 C C . LEU A 1 283 ? 14.884 0.751 -17.130 1.00 95.62 283 LEU A C 1
ATOM 2239 O O . LEU A 1 283 ? 15.903 1.416 -16.939 1.00 95.62 283 LEU A O 1
ATOM 2243 N N . SER A 1 284 ? 14.933 -0.493 -17.595 1.00 94.12 284 SER A N 1
ATOM 2244 C CA . SER A 1 284 ? 16.162 -1.269 -17.707 1.00 94.12 284 SER A CA 1
ATOM 2245 C C . SER A 1 284 ? 17.072 -0.831 -18.861 1.00 94.12 284 SER A C 1
ATOM 2247 O O . SER A 1 284 ? 18.280 -1.063 -18.816 1.00 94.12 284 SER A O 1
ATOM 2249 N N . HIS A 1 285 ? 16.519 -0.107 -19.839 1.00 93.81 285 HIS A N 1
ATOM 2250 C CA . HIS A 1 285 ? 17.247 0.452 -20.985 1.00 93.81 285 HIS A CA 1
ATOM 2251 C C . HIS A 1 285 ? 17.422 1.975 -20.933 1.00 93.81 285 HIS A C 1
ATOM 2253 O O . HIS A 1 285 ? 17.576 2.610 -21.980 1.00 93.81 285 HIS A O 1
ATOM 2259 N N . HIS A 1 286 ? 17.412 2.566 -19.730 1.00 90.94 286 HIS A N 1
ATOM 2260 C CA . HIS A 1 286 ? 17.611 4.007 -19.519 1.00 90.94 286 HIS A CA 1
ATOM 2261 C C . HIS A 1 286 ? 16.698 4.860 -20.420 1.00 90.94 286 HIS A C 1
ATOM 2263 O O . HIS A 1 286 ? 17.174 5.538 -21.338 1.00 90.94 286 HIS A O 1
ATOM 2269 N N . PRO A 1 287 ? 15.368 4.802 -20.218 1.00 92.19 287 PRO A N 1
ATOM 2270 C CA . PRO A 1 287 ? 14.439 5.579 -21.028 1.00 92.19 287 PRO A CA 1
ATOM 2271 C C . PRO A 1 287 ? 14.660 7.078 -20.820 1.00 92.19 287 PRO A C 1
ATOM 2273 O O . PRO A 1 287 ? 15.064 7.532 -19.753 1.00 92.19 287 PRO A O 1
ATOM 2276 N N . ARG A 1 288 ? 14.317 7.905 -21.808 1.00 90.88 288 ARG A N 1
ATOM 2277 C CA . ARG A 1 288 ? 14.477 9.363 -21.644 1.00 90.88 288 ARG A CA 1
ATOM 2278 C C . ARG A 1 288 ? 13.564 9.968 -20.586 1.00 90.88 288 ARG A C 1
ATOM 2280 O O . ARG A 1 288 ? 13.931 10.960 -19.960 1.00 90.88 288 ARG A O 1
ATOM 2287 N N . LEU A 1 289 ? 12.365 9.416 -20.424 1.00 94.00 289 LEU A N 1
ATOM 2288 C CA . LEU A 1 289 ? 11.343 9.931 -19.515 1.00 94.00 289 LEU A CA 1
ATOM 2289 C C . LEU A 1 289 ? 11.111 8.925 -18.388 1.00 94.00 289 LEU A C 1
ATOM 2291 O O . LEU A 1 289 ? 11.016 7.728 -18.645 1.00 94.00 289 LEU A O 1
ATOM 2295 N N . GLY A 1 290 ? 11.003 9.419 -17.159 1.00 94.62 290 GLY A N 1
ATOM 2296 C CA . GLY A 1 290 ? 10.648 8.634 -15.980 1.00 94.62 290 GLY A CA 1
ATOM 2297 C C . GLY A 1 290 ? 9.209 8.854 -15.528 1.00 94.62 290 GLY A C 1
ATOM 2298 O O . GLY A 1 290 ? 8.611 9.899 -15.815 1.00 94.62 290 GLY A O 1
ATOM 2299 N N . LEU A 1 291 ? 8.657 7.889 -14.793 1.00 95.88 291 LEU A N 1
ATOM 2300 C CA . LEU A 1 291 ? 7.342 8.013 -14.164 1.00 95.88 291 LEU A CA 1
ATOM 2301 C C . LEU A 1 291 ? 7.437 8.837 -12.879 1.00 95.88 291 LEU A C 1
ATOM 2303 O O . LEU A 1 291 ? 6.609 9.716 -12.656 1.00 95.88 291 LEU A O 1
ATOM 2307 N N . ASP A 1 292 ? 8.457 8.590 -12.059 1.00 96.00 292 ASP A N 1
ATOM 2308 C CA . ASP A 1 292 ? 8.602 9.169 -10.725 1.00 96.00 292 ASP A CA 1
ATOM 2309 C C . ASP A 1 292 ? 9.888 9.970 -10.548 1.00 96.00 292 ASP A C 1
ATOM 2311 O O . ASP A 1 292 ? 10.907 9.712 -11.180 1.00 96.00 292 ASP A O 1
ATOM 2315 N N . ALA A 1 293 ? 9.833 10.979 -9.675 1.00 95.06 293 ALA A N 1
ATOM 2316 C CA . ALA A 1 293 ? 10.912 11.955 -9.508 1.00 95.06 293 ALA A CA 1
ATOM 2317 C C . ALA A 1 293 ? 12.178 11.389 -8.839 1.00 95.06 293 ALA A C 1
ATOM 2319 O O . ALA A 1 293 ? 13.215 12.044 -8.864 1.00 95.06 293 ALA A O 1
ATOM 2320 N N . TRP A 1 294 ? 12.086 10.211 -8.221 1.00 94.38 294 TRP A N 1
ATOM 2321 C CA . TRP A 1 294 ? 13.185 9.553 -7.506 1.00 94.38 294 TRP A CA 1
ATOM 2322 C C . TRP A 1 294 ? 13.833 8.413 -8.306 1.00 94.38 294 TRP A C 1
ATOM 2324 O O . TRP A 1 294 ? 14.680 7.706 -7.773 1.00 94.38 294 TRP A O 1
ATOM 2334 N N . GLU A 1 295 ? 13.428 8.202 -9.558 1.00 94.69 295 GLU A N 1
ATOM 2335 C CA . GLU A 1 295 ? 14.062 7.219 -10.439 1.00 94.69 295 GLU A CA 1
ATOM 2336 C C . GLU A 1 295 ? 15.447 7.709 -10.885 1.00 94.69 295 GLU A C 1
ATOM 2338 O O . GLU A 1 295 ? 15.617 8.882 -11.218 1.00 94.69 295 GLU A O 1
ATOM 2343 N N . GLU A 1 296 ? 16.430 6.808 -10.938 1.00 93.06 296 GLU A N 1
ATOM 2344 C CA . GLU A 1 296 ? 17.822 7.142 -11.296 1.00 93.06 296 GLU A CA 1
ATOM 2345 C C . GLU A 1 296 ? 18.171 6.790 -12.751 1.00 93.06 296 GLU A C 1
ATOM 2347 O O . GLU A 1 296 ? 19.103 7.331 -13.339 1.00 93.06 296 GLU A O 1
ATOM 2352 N N . GLN A 1 297 ? 17.421 5.861 -13.336 1.00 93.19 297 GLN A N 1
ATOM 2353 C CA . GLN A 1 297 ? 17.622 5.308 -14.669 1.00 93.19 297 GLN A CA 1
ATOM 2354 C C . GLN A 1 297 ? 17.279 6.308 -15.785 1.00 93.19 297 GLN A C 1
ATOM 2356 O O . GLN A 1 297 ? 18.070 6.409 -16.732 1.00 93.19 297 GLN A O 1
ATOM 2361 N N . PRO A 1 298 ? 16.142 7.037 -15.728 1.00 93.88 298 PRO A N 1
ATOM 2362 C CA . PRO A 1 298 ? 15.768 7.941 -16.799 1.00 93.88 298 PRO A CA 1
ATOM 2363 C C . PRO A 1 298 ? 16.521 9.270 -16.756 1.00 93.88 298 PRO A C 1
ATOM 2365 O O . PRO A 1 298 ? 16.883 9.772 -15.697 1.00 93.88 298 PRO A O 1
ATOM 2368 N N . TRP A 1 299 ? 16.678 9.908 -17.918 1.00 89.75 299 TRP A N 1
ATOM 2369 C CA . TRP A 1 299 ? 17.319 11.232 -18.007 1.00 89.75 299 TRP A CA 1
ATOM 2370 C C . TRP A 1 299 ? 16.458 12.349 -17.413 1.00 89.75 299 TRP A C 1
ATOM 2372 O O . TRP A 1 299 ? 16.971 13.344 -16.895 1.00 89.75 299 TRP A O 1
ATOM 2382 N N . HIS A 1 300 ? 15.140 12.196 -17.511 1.00 93.56 300 HIS A N 1
ATOM 2383 C CA . HIS A 1 300 ? 14.164 13.130 -16.971 1.00 93.56 300 HIS A CA 1
ATOM 2384 C C . HIS A 1 300 ? 13.178 12.377 -16.064 1.00 93.56 300 HIS A C 1
ATOM 2386 O O . HIS A 1 300 ? 12.096 11.993 -16.526 1.00 93.56 300 HIS A O 1
ATOM 2392 N N . PRO A 1 301 ? 13.539 12.130 -14.789 1.00 95.88 301 PRO A N 1
ATOM 2393 C CA . PRO A 1 301 ? 12.648 11.488 -13.827 1.00 95.88 301 PRO A CA 1
ATOM 2394 C C . PRO A 1 301 ? 11.421 12.360 -13.527 1.00 95.88 301 PRO A C 1
ATOM 2396 O O . PRO A 1 301 ? 11.468 13.588 -13.611 1.00 95.88 301 PRO A O 1
ATOM 2399 N N . GLY A 1 302 ? 10.301 11.722 -13.180 1.00 95.38 302 GLY A N 1
ATOM 2400 C CA . GLY A 1 302 ? 9.077 12.411 -12.753 1.00 95.38 302 GLY A CA 1
ATOM 2401 C C . GLY A 1 302 ? 8.336 13.180 -13.850 1.00 95.38 302 GLY A C 1
ATOM 2402 O O . GLY A 1 302 ? 7.506 14.035 -13.541 1.00 95.38 302 GLY A O 1
ATOM 2403 N N . MET A 1 303 ? 8.599 12.883 -15.123 1.00 95.94 303 MET A N 1
ATOM 2404 C CA . MET A 1 303 ? 7.933 13.537 -16.254 1.00 95.94 303 MET A CA 1
ATOM 2405 C C . MET A 1 303 ? 6.555 12.948 -16.560 1.00 95.94 303 MET A C 1
ATOM 2407 O O . MET A 1 303 ? 5.699 13.638 -17.116 1.00 95.94 303 MET A O 1
ATOM 2411 N N . LEU A 1 304 ? 6.324 11.684 -16.196 1.00 95.19 304 LEU A N 1
ATOM 2412 C CA . LEU A 1 304 ? 5.105 10.940 -16.515 1.00 95.19 304 LEU A CA 1
ATOM 2413 C C . LEU A 1 304 ? 4.298 10.414 -15.298 1.00 95.19 304 LEU A C 1
ATOM 2415 O O . LEU A 1 304 ? 3.571 9.428 -15.456 1.00 95.19 304 LEU A O 1
ATOM 2419 N N . PRO A 1 305 ? 4.286 11.052 -14.106 1.00 95.50 305 PRO A N 1
ATOM 2420 C CA . PRO A 1 305 ? 3.517 10.532 -12.972 1.00 95.50 305 PRO A CA 1
ATOM 2421 C C . PRO A 1 305 ? 2.010 10.590 -13.241 1.00 95.50 305 PRO A C 1
ATOM 2423 O O . PRO A 1 305 ? 1.269 9.706 -12.816 1.00 95.50 305 PRO A O 1
ATOM 2426 N N . GLY A 1 306 ? 1.549 11.600 -13.990 1.00 95.62 306 GLY A N 1
ATOM 2427 C CA . GLY A 1 306 ? 0.149 11.730 -14.401 1.00 95.62 306 GLY A CA 1
ATOM 2428 C C . GLY A 1 306 ? -0.311 10.602 -15.326 1.00 95.62 306 GLY A C 1
ATOM 2429 O O . GLY A 1 306 ? -1.451 10.161 -15.221 1.00 95.62 306 GLY A O 1
ATOM 2430 N N . PHE A 1 307 ? 0.582 10.087 -16.177 1.00 94.69 307 PHE A N 1
ATOM 2431 C CA . PHE A 1 307 ? 0.299 8.939 -17.038 1.00 94.69 307 PHE A CA 1
ATOM 2432 C C . PHE A 1 307 ? 0.089 7.662 -16.213 1.00 94.69 307 PHE A C 1
ATOM 2434 O O . PHE A 1 307 ? -0.933 6.994 -16.364 1.00 94.69 307 PHE A O 1
ATOM 2441 N N . ARG A 1 308 ? 0.999 7.370 -15.275 1.00 96.50 308 ARG A N 1
ATOM 2442 C CA . ARG A 1 308 ? 0.869 6.229 -14.353 1.00 96.50 308 ARG A CA 1
ATOM 2443 C C . ARG A 1 308 ? -0.393 6.330 -13.497 1.00 96.50 308 ARG A C 1
ATOM 2445 O O . ARG A 1 308 ? -1.142 5.365 -13.392 1.00 96.50 308 ARG A O 1
ATOM 2452 N N . ASN A 1 309 ? -0.672 7.510 -12.944 1.00 96.31 309 ASN A N 1
ATOM 2453 C CA . ASN A 1 309 ? -1.876 7.745 -12.144 1.00 96.31 309 ASN A CA 1
ATOM 2454 C C . ASN A 1 309 ? -3.161 7.539 -12.960 1.00 96.31 309 ASN A C 1
ATOM 2456 O O . ASN A 1 309 ? -4.107 6.935 -12.461 1.00 96.31 309 ASN A O 1
ATOM 2460 N N . LEU A 1 310 ? -3.188 7.997 -14.217 1.00 95.19 310 LEU A N 1
ATOM 2461 C CA . LEU A 1 310 ? -4.319 7.787 -15.119 1.00 95.19 310 LEU A CA 1
ATOM 2462 C C . LEU A 1 310 ? -4.575 6.292 -15.348 1.00 95.19 310 LEU A C 1
ATOM 2464 O O . LEU A 1 310 ? -5.710 5.847 -15.210 1.00 95.19 310 LEU A O 1
ATOM 2468 N N . LEU A 1 311 ? -3.534 5.513 -15.658 1.00 95.56 311 LEU A N 1
ATOM 2469 C CA . LEU A 1 311 ? -3.658 4.066 -15.853 1.00 95.56 311 LEU A CA 1
ATOM 2470 C C . LEU A 1 311 ? -4.231 3.375 -14.611 1.00 95.56 311 LEU A C 1
ATOM 2472 O O . LEU A 1 311 ? -5.220 2.648 -14.707 1.00 95.56 311 LEU A O 1
ATOM 2476 N N . VAL A 1 312 ? -3.667 3.657 -13.438 1.00 95.56 312 VAL A N 1
ATOM 2477 C CA . VAL A 1 312 ? -4.093 3.025 -12.182 1.00 95.56 312 VAL A CA 1
ATOM 2478 C C . VAL A 1 312 ? -5.523 3.407 -11.803 1.00 95.56 312 VAL A C 1
ATOM 2480 O O . VAL A 1 312 ? -6.321 2.532 -11.468 1.00 95.56 312 VAL A O 1
ATOM 2483 N N . ASN A 1 313 ? -5.906 4.674 -11.981 1.00 92.25 313 ASN A N 1
ATOM 2484 C CA . ASN A 1 313 ? -7.287 5.125 -11.787 1.00 92.25 313 ASN A CA 1
ATOM 2485 C C . ASN A 1 313 ? -8.283 4.423 -12.736 1.00 92.25 313 ASN A C 1
ATOM 2487 O O . ASN A 1 313 ? -9.451 4.232 -12.409 1.00 92.25 313 ASN A O 1
ATOM 2491 N N . HIS A 1 314 ? -7.826 3.977 -13.908 1.00 92.69 314 HIS A N 1
ATOM 2492 C CA . HIS A 1 314 ? -8.638 3.210 -14.854 1.00 92.69 314 HIS A CA 1
ATOM 2493 C C . HIS A 1 314 ? -8.541 1.687 -14.680 1.00 92.69 314 HIS A C 1
ATOM 2495 O O . HIS A 1 314 ? -8.989 0.947 -15.565 1.00 92.69 314 HIS A O 1
ATOM 2501 N N . SER A 1 315 ? -8.061 1.230 -13.519 1.00 91.94 315 SER A N 1
ATOM 2502 C CA . SER A 1 315 ? -7.931 -0.181 -13.142 1.00 91.94 315 SER A CA 1
ATOM 2503 C C . SER A 1 315 ? -6.870 -0.933 -13.948 1.00 91.94 315 SER A C 1
ATOM 2505 O O . SER A 1 315 ? -7.063 -2.097 -14.272 1.00 91.94 315 SER A O 1
ATOM 2507 N N . PHE A 1 316 ? -5.762 -0.292 -14.304 1.00 95.88 316 PHE A N 1
ATOM 2508 C CA . PHE A 1 316 ? -4.558 -0.983 -14.775 1.00 95.88 316 PHE A CA 1
ATOM 2509 C C . PHE A 1 316 ? -3.553 -1.089 -13.624 1.00 95.88 316 PHE A C 1
ATOM 2511 O O . PHE A 1 316 ? -3.613 -0.297 -12.685 1.00 95.88 316 PHE A O 1
ATOM 2518 N N . THR A 1 317 ? -2.617 -2.033 -13.693 1.00 97.25 317 THR A N 1
ATOM 2519 C CA . THR A 1 317 ? -1.405 -1.989 -12.856 1.00 97.25 317 THR A CA 1
ATOM 2520 C C . THR A 1 317 ? -0.210 -1.571 -13.693 1.00 97.25 317 THR A C 1
ATOM 2522 O O . THR A 1 317 ? -0.191 -1.822 -14.897 1.00 97.25 317 THR A O 1
ATOM 2525 N N . VAL A 1 318 ? 0.770 -0.915 -13.071 1.00 97.94 318 VAL A N 1
ATOM 2526 C CA . VAL A 1 318 ? 1.953 -0.386 -13.764 1.00 97.94 318 VAL A CA 1
ATOM 2527 C C . VAL A 1 318 ? 3.214 -0.731 -12.984 1.00 97.94 318 VAL A C 1
ATOM 2529 O O . VAL A 1 318 ? 3.605 0.019 -12.093 1.00 97.94 318 VAL A O 1
ATOM 2532 N N . ASP A 1 319 ? 3.858 -1.837 -13.340 1.00 97.75 319 ASP A N 1
ATOM 2533 C CA . ASP A 1 319 ? 5.176 -2.176 -12.808 1.00 97.75 319 ASP A CA 1
ATOM 2534 C C . ASP A 1 319 ? 6.285 -1.480 -13.585 1.00 97.75 319 ASP A C 1
ATOM 2536 O O . ASP A 1 319 ? 6.141 -1.129 -14.759 1.00 97.75 319 ASP A O 1
ATOM 2540 N N . LYS A 1 320 ? 7.424 -1.312 -12.918 1.00 96.94 320 LYS A N 1
ATOM 2541 C CA . LYS A 1 320 ? 8.656 -0.806 -13.513 1.00 96.94 320 LYS A CA 1
ATOM 2542 C C . LYS A 1 320 ? 9.654 -1.948 -13.615 1.00 96.94 320 LYS A C 1
ATOM 2544 O O . LYS A 1 320 ? 9.959 -2.599 -12.619 1.00 96.94 320 LYS A O 1
ATOM 2549 N N . LEU A 1 321 ? 10.189 -2.173 -14.808 1.00 95.94 321 LEU A N 1
ATOM 2550 C CA . LEU A 1 321 ? 11.230 -3.168 -15.030 1.00 95.94 321 LEU A CA 1
ATOM 2551 C C . LEU A 1 321 ? 12.594 -2.509 -14.861 1.00 95.94 321 LEU A C 1
ATOM 2553 O O . LEU A 1 321 ? 13.079 -1.829 -15.763 1.00 95.94 321 LEU A O 1
ATOM 2557 N N . TYR A 1 322 ? 13.200 -2.704 -13.692 1.00 95.31 322 TYR A N 1
ATOM 2558 C CA . TYR A 1 322 ? 14.572 -2.284 -13.415 1.00 95.31 322 TYR A CA 1
ATOM 2559 C C . TYR A 1 322 ? 15.594 -3.234 -14.065 1.00 95.31 322 TYR A C 1
ATOM 2561 O O . TYR A 1 322 ? 15.247 -4.390 -14.366 1.00 95.31 322 TYR A O 1
ATOM 2569 N N . PRO A 1 323 ? 16.844 -2.762 -14.282 1.00 93.94 323 PRO A N 1
ATOM 2570 C CA . PRO A 1 323 ? 17.946 -3.623 -14.693 1.00 93.94 323 PRO A CA 1
ATOM 2571 C C . PRO A 1 323 ? 18.071 -4.842 -13.778 1.00 93.94 323 PRO A C 1
ATOM 2573 O O . PRO A 1 323 ? 18.026 -4.699 -12.558 1.00 93.94 323 PRO A O 1
ATOM 2576 N N . SER A 1 324 ? 18.247 -6.024 -14.363 1.00 91.38 324 SER A N 1
ATOM 2577 C CA . SER A 1 324 ? 18.370 -7.280 -13.614 1.00 91.38 324 SER A CA 1
ATOM 2578 C C . SER A 1 324 ? 19.515 -8.132 -14.167 1.00 91.38 324 SER A C 1
ATOM 2580 O O . SER A 1 324 ? 19.705 -8.188 -15.387 1.00 91.38 324 SER A O 1
ATOM 2582 N N . PRO A 1 325 ? 20.287 -8.806 -13.294 1.00 87.56 325 PRO A N 1
ATOM 2583 C CA . PRO A 1 325 ? 21.341 -9.723 -13.721 1.00 87.56 325 PRO A CA 1
ATOM 2584 C C . PRO A 1 325 ? 20.807 -10.989 -14.414 1.00 87.56 325 PRO A C 1
ATOM 2586 O O . PRO A 1 325 ? 21.547 -11.617 -15.168 1.00 87.56 325 PRO A O 1
ATOM 2589 N N . GLU A 1 326 ? 19.537 -11.347 -14.208 1.00 86.25 326 GLU A N 1
ATOM 2590 C CA . GLU A 1 326 ? 18.839 -12.450 -14.882 1.00 86.25 326 GLU A CA 1
ATOM 2591 C C . GLU A 1 326 ? 18.385 -12.094 -16.311 1.00 86.25 326 GLU A C 1
ATOM 2593 O O . GLU A 1 326 ? 18.017 -12.980 -17.083 1.00 86.25 326 GLU A O 1
ATOM 2598 N N . GLY A 1 327 ? 18.433 -10.809 -16.677 1.00 87.69 327 GLY A N 1
ATOM 2599 C CA . GLY A 1 327 ? 18.025 -10.288 -17.980 1.00 87.69 327 GLY A CA 1
ATOM 2600 C C . GLY A 1 327 ? 16.859 -9.302 -17.892 1.00 87.69 327 GLY A C 1
ATOM 2601 O O . GLY A 1 327 ? 16.006 -9.358 -17.004 1.00 87.69 327 GLY A O 1
ATOM 2602 N N . ASN A 1 328 ? 16.811 -8.361 -18.834 1.00 90.00 328 ASN A N 1
ATOM 2603 C CA . ASN A 1 328 ? 15.874 -7.242 -18.775 1.00 90.00 328 ASN A CA 1
ATOM 2604 C C . ASN A 1 328 ? 14.497 -7.574 -19.368 1.00 90.00 328 ASN A C 1
ATOM 2606 O O . ASN A 1 328 ? 13.500 -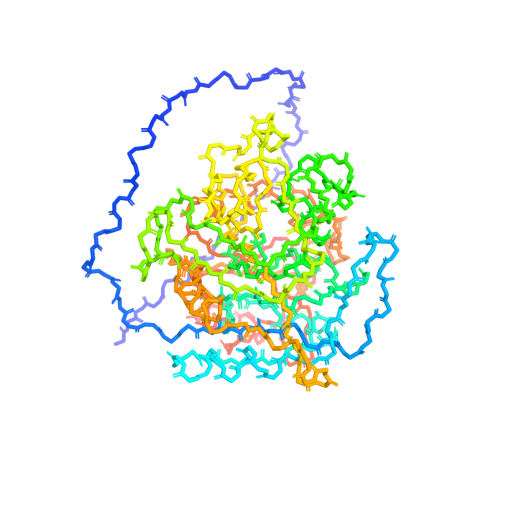7.556 -18.651 1.00 90.00 328 ASN A O 1
ATOM 2610 N N . LEU A 1 329 ? 14.440 -7.897 -20.665 1.00 93.19 329 LEU A N 1
ATOM 2611 C CA . LEU A 1 329 ? 13.197 -8.208 -21.387 1.00 93.19 329 LEU A CA 1
ATOM 2612 C C . LEU A 1 329 ? 13.194 -9.672 -21.846 1.00 93.19 329 LEU A C 1
ATOM 2614 O O . LEU A 1 329 ? 13.294 -9.960 -23.036 1.00 93.19 329 LEU A O 1
ATOM 2618 N N . THR A 1 330 ? 13.128 -10.595 -20.887 1.00 93.88 330 THR A N 1
ATOM 2619 C CA . THR A 1 330 ? 13.032 -12.045 -21.130 1.00 93.88 330 THR A CA 1
ATOM 2620 C C . THR A 1 330 ? 11.570 -12.499 -21.213 1.00 93.88 330 THR A C 1
ATOM 2622 O O . THR A 1 330 ? 10.696 -11.852 -20.631 1.00 93.88 330 THR A O 1
ATOM 2625 N N . SER A 1 331 ? 11.299 -13.635 -21.874 1.00 92.00 331 SER A N 1
ATOM 2626 C CA . SER A 1 331 ? 9.973 -14.286 -21.883 1.00 92.00 331 SER A CA 1
ATOM 2627 C C . SER A 1 331 ? 9.362 -14.392 -20.481 1.00 92.00 331 SER A C 1
ATOM 2629 O O . SER A 1 331 ? 8.239 -13.942 -20.267 1.00 92.00 331 SER A O 1
ATOM 2631 N N . ASP A 1 332 ? 10.124 -14.911 -19.514 1.00 91.25 332 ASP A N 1
ATOM 2632 C CA . ASP A 1 332 ? 9.655 -15.148 -18.142 1.00 91.25 332 ASP A CA 1
ATOM 2633 C C . ASP A 1 332 ? 9.291 -13.847 -17.407 1.00 91.25 332 ASP A C 1
ATOM 2635 O O . ASP A 1 332 ? 8.366 -13.815 -16.599 1.00 91.25 332 ASP A O 1
ATOM 2639 N N . ARG A 1 333 ? 9.982 -12.734 -17.691 1.00 91.31 333 ARG A N 1
ATOM 2640 C CA . ARG A 1 333 ? 9.604 -11.434 -17.115 1.00 91.31 333 ARG A CA 1
ATOM 2641 C C . ARG A 1 333 ? 8.379 -10.860 -17.814 1.00 91.31 333 ARG A C 1
ATOM 2643 O O . ARG A 1 333 ? 7.520 -10.285 -17.154 1.00 91.31 333 ARG A O 1
ATOM 2650 N N . LEU A 1 334 ? 8.289 -10.993 -19.136 1.00 94.44 334 LEU A N 1
ATOM 2651 C CA . LEU A 1 334 ? 7.226 -10.377 -19.929 1.00 94.44 334 LEU A CA 1
ATOM 2652 C C . LEU A 1 334 ? 5.898 -11.140 -19.882 1.00 94.44 334 LEU A C 1
ATOM 2654 O O . LEU A 1 334 ? 4.852 -10.522 -20.070 1.00 94.44 334 LEU A O 1
ATOM 2658 N N . GLU A 1 335 ? 5.897 -12.443 -19.583 1.00 93.56 335 GLU A N 1
ATOM 2659 C CA . GLU A 1 335 ? 4.675 -13.262 -19.601 1.00 93.56 335 GLU A CA 1
ATOM 2660 C C . GLU A 1 335 ? 3.595 -12.806 -18.610 1.00 93.56 335 GLU A C 1
ATOM 2662 O O . GLU A 1 335 ? 2.410 -13.085 -18.823 1.00 93.56 335 GLU A O 1
ATOM 2667 N N . SER A 1 336 ? 4.004 -12.086 -17.562 1.00 92.50 336 SER A N 1
ATOM 2668 C CA . SER A 1 336 ? 3.133 -11.541 -16.518 1.00 92.50 336 SER A CA 1
ATOM 2669 C C . SER A 1 336 ? 2.433 -10.237 -16.908 1.00 92.50 336 SER A C 1
ATOM 2671 O O . SER A 1 336 ? 1.604 -9.747 -16.132 1.00 92.50 336 SER A O 1
ATOM 2673 N N . TYR A 1 337 ? 2.740 -9.681 -18.083 1.00 95.75 337 TYR A N 1
ATOM 2674 C CA . TYR A 1 337 ? 2.243 -8.393 -18.557 1.00 95.75 337 TYR A CA 1
ATOM 2675 C C . TYR A 1 337 ? 1.509 -8.525 -19.890 1.00 95.75 337 TYR A C 1
ATOM 2677 O O . TYR A 1 337 ? 1.840 -9.362 -20.728 1.00 95.75 337 TYR A O 1
ATOM 2685 N N . ASP A 1 338 ? 0.524 -7.655 -20.113 1.00 95.69 338 ASP A N 1
ATOM 2686 C CA . ASP A 1 338 ? -0.177 -7.584 -21.401 1.00 95.69 338 ASP A CA 1
ATOM 2687 C C . ASP A 1 338 ? 0.333 -6.426 -22.268 1.00 95.69 338 ASP A C 1
ATOM 2689 O O . ASP A 1 338 ? 0.117 -6.408 -23.480 1.00 95.69 338 ASP A O 1
ATOM 2693 N N . ILE A 1 339 ? 0.964 -5.425 -21.646 1.00 95.81 339 ILE A N 1
ATOM 2694 C CA . ILE A 1 339 ? 1.440 -4.211 -22.310 1.00 95.81 339 ILE A CA 1
ATOM 2695 C C . ILE A 1 339 ? 2.859 -3.918 -21.837 1.00 95.81 339 ILE A C 1
ATOM 2697 O O . ILE A 1 339 ? 3.097 -3.769 -20.641 1.00 95.81 339 ILE A O 1
ATOM 2701 N N . LEU A 1 340 ? 3.779 -3.749 -22.785 1.00 95.88 340 LEU A N 1
ATOM 2702 C CA . LEU A 1 340 ? 5.125 -3.241 -22.543 1.00 95.88 340 LEU A CA 1
ATOM 2703 C C . LEU A 1 340 ? 5.248 -1.818 -23.096 1.00 95.88 340 LEU A C 1
ATOM 2705 O O . LEU A 1 340 ? 4.916 -1.557 -24.253 1.00 95.88 340 LEU A O 1
ATOM 2709 N N . ILE A 1 341 ? 5.754 -0.900 -22.276 1.00 94.31 341 ILE A N 1
ATOM 2710 C CA . ILE A 1 341 ? 6.014 0.488 -22.651 1.00 94.31 341 ILE A CA 1
ATOM 2711 C C . ILE A 1 341 ? 7.522 0.709 -22.741 1.00 94.31 341 ILE A C 1
ATOM 2713 O O . ILE A 1 341 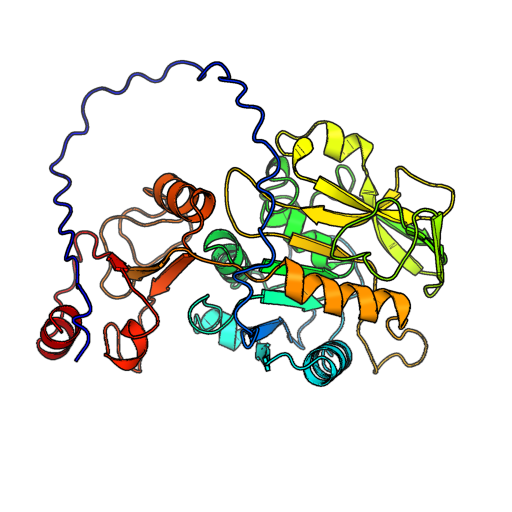? 8.232 0.642 -21.740 1.00 94.31 341 ILE A O 1
ATOM 2717 N N . LEU A 1 342 ? 7.978 1.047 -23.948 1.00 91.50 342 LEU A N 1
ATOM 2718 C CA . LEU A 1 342 ? 9.355 1.432 -24.249 1.00 91.50 342 LEU A CA 1
ATOM 2719 C C . LEU A 1 342 ? 9.389 2.927 -24.586 1.00 91.50 342 LEU A C 1
ATOM 2721 O O . LEU A 1 342 ? 8.835 3.344 -25.607 1.00 91.50 342 LEU A O 1
ATOM 2725 N N . VAL A 1 343 ? 10.028 3.749 -23.751 1.00 83.31 343 VAL A N 1
ATOM 2726 C CA . VAL A 1 343 ? 10.051 5.211 -23.945 1.00 83.31 343 VAL A CA 1
ATOM 2727 C C . VAL A 1 343 ? 11.428 5.686 -24.370 1.00 83.31 343 VAL A C 1
ATOM 2729 O O . VAL A 1 343 ? 12.255 6.040 -23.534 1.00 83.31 343 VAL A O 1
ATOM 2732 N N . CYS A 1 344 ? 11.638 5.749 -25.690 1.00 80.50 344 CYS A N 1
ATOM 2733 C CA . CYS A 1 344 ? 12.873 6.252 -26.298 1.00 80.50 344 CYS A CA 1
ATOM 2734 C C . CYS A 1 344 ? 14.121 5.703 -25.578 1.00 80.50 344 CYS A C 1
ATOM 2736 O O . CYS A 1 344 ? 14.846 6.501 -24.982 1.00 80.50 344 CYS A O 1
ATOM 2738 N N . PRO A 1 345 ? 14.325 4.372 -25.552 1.00 74.81 345 PRO A N 1
ATOM 2739 C CA . PRO A 1 345 ? 15.435 3.792 -24.812 1.00 74.81 345 PRO A CA 1
ATOM 2740 C C . PRO A 1 345 ? 16.747 4.308 -25.406 1.00 74.81 345 PRO A C 1
ATOM 2742 O O . PRO A 1 345 ? 16.954 4.226 -26.620 1.00 74.81 345 PRO A O 1
ATOM 2745 N N . ASP A 1 346 ? 17.614 4.881 -24.571 1.00 77.44 346 ASP A N 1
ATOM 2746 C CA . ASP A 1 346 ? 18.932 5.320 -25.035 1.00 77.44 346 ASP A CA 1
ATOM 2747 C C . ASP A 1 346 ? 19.899 4.127 -25.142 1.00 77.44 346 ASP A C 1
ATOM 2749 O O . ASP A 1 346 ? 20.893 4.199 -25.870 1.00 77.44 346 ASP A O 1
ATOM 2753 N N . TYR A 1 347 ? 19.603 3.007 -24.468 1.00 83.00 347 TYR A N 1
ATOM 2754 C CA . TYR A 1 347 ? 20.321 1.746 -24.652 1.00 83.00 347 TYR A CA 1
ATOM 2755 C C . TYR A 1 347 ? 19.604 0.850 -25.660 1.00 83.00 347 TYR A C 1
ATOM 2757 O O . TYR A 1 347 ? 18.389 0.671 -25.630 1.00 83.00 347 TYR A O 1
ATOM 2765 N N . ASN A 1 348 ? 20.382 0.271 -26.575 1.00 86.31 348 ASN A N 1
ATOM 2766 C CA . ASN A 1 348 ? 19.844 -0.645 -27.568 1.00 86.31 348 ASN A CA 1
ATOM 2767 C C . ASN A 1 348 ? 19.412 -1.948 -26.903 1.00 86.31 348 ASN A C 1
ATOM 2769 O O . ASN A 1 348 ? 20.199 -2.556 -26.180 1.00 86.31 348 ASN A O 1
ATOM 2773 N N . LEU A 1 349 ? 18.225 -2.424 -27.276 1.00 90.00 349 LEU A N 1
ATOM 2774 C CA . LEU A 1 349 ? 17.835 -3.806 -27.033 1.00 90.00 349 LEU A CA 1
ATOM 2775 C C . LEU A 1 349 ? 18.857 -4.747 -27.684 1.00 90.00 349 LEU A C 1
ATOM 2777 O O . LEU A 1 349 ? 19.312 -4.516 -28.813 1.00 90.00 349 LEU A O 1
ATOM 2781 N N . THR A 1 350 ? 19.187 -5.832 -27.006 1.00 91.56 350 THR A N 1
ATOM 2782 C CA . THR A 1 350 ? 19.933 -6.961 -27.562 1.00 91.56 350 THR A CA 1
ATOM 2783 C C . THR A 1 350 ? 19.112 -7.683 -28.639 1.00 91.56 350 THR A C 1
ATOM 2785 O O . THR A 1 350 ? 17.931 -7.408 -28.863 1.00 91.56 350 THR A O 1
ATOM 2788 N N . SER A 1 351 ? 19.749 -8.588 -29.388 1.00 91.00 351 SER A N 1
ATOM 2789 C CA . SER A 1 351 ? 19.034 -9.400 -30.386 1.00 91.00 351 SER A CA 1
ATOM 2790 C C . SER A 1 351 ? 17.994 -10.322 -29.757 1.00 91.00 351 SER A C 1
ATOM 2792 O O . SER A 1 351 ? 16.927 -10.504 -30.344 1.00 91.00 351 SER A O 1
ATOM 2794 N N . ASP A 1 352 ? 18.294 -10.846 -28.573 1.00 91.62 352 ASP A N 1
ATOM 2795 C CA . ASP A 1 352 ? 17.412 -11.760 -27.859 1.00 91.62 352 ASP A CA 1
ATOM 2796 C C . ASP A 1 352 ? 16.189 -10.989 -27.350 1.00 91.62 352 ASP A C 1
ATOM 2798 O O . ASP A 1 352 ? 15.071 -11.321 -27.720 1.00 91.62 352 ASP A O 1
ATOM 2802 N N . GLU A 1 353 ? 16.382 -9.845 -26.688 1.00 92.25 353 GLU A N 1
ATOM 2803 C CA . GLU A 1 353 ? 15.274 -8.994 -26.215 1.00 92.25 353 GLU A CA 1
ATOM 2804 C C . GLU A 1 353 ? 14.358 -8.516 -27.348 1.00 92.25 353 GLU A C 1
ATOM 2806 O O . GLU A 1 353 ? 13.141 -8.458 -27.187 1.00 92.25 353 GLU A O 1
ATOM 2811 N N . ARG A 1 354 ? 14.906 -8.201 -28.531 1.00 90.69 354 ARG A N 1
ATOM 2812 C CA . ARG A 1 354 ? 14.068 -7.868 -29.697 1.00 90.69 354 ARG A CA 1
ATOM 2813 C C . ARG A 1 354 ? 13.190 -9.034 -30.138 1.00 90.69 354 ARG A C 1
ATOM 2815 O O . ARG A 1 354 ? 12.102 -8.785 -30.645 1.00 90.69 354 ARG A O 1
ATOM 2822 N N . THR A 1 355 ? 13.676 -10.263 -29.995 1.00 90.75 355 THR A N 1
ATOM 2823 C CA . THR A 1 355 ? 12.915 -11.470 -30.331 1.00 90.75 355 THR A CA 1
ATOM 2824 C C . THR A 1 355 ? 11.781 -11.664 -29.331 1.00 90.75 355 THR A C 1
ATOM 2826 O O . THR A 1 355 ? 10.641 -11.848 -29.749 1.00 90.75 355 THR A O 1
ATOM 2829 N N . GLU A 1 356 ? 12.069 -11.512 -28.038 1.00 90.62 356 GLU A N 1
ATOM 2830 C CA . GLU A 1 356 ? 11.078 -11.629 -26.960 1.00 90.62 356 GLU A CA 1
ATOM 2831 C C . GLU A 1 356 ? 9.958 -10.585 -27.085 1.00 90.62 356 GLU A C 1
ATOM 2833 O O . GLU A 1 356 ? 8.779 -10.919 -27.039 1.00 90.62 356 GLU A O 1
ATOM 2838 N N . VAL A 1 357 ? 10.301 -9.318 -27.345 1.00 87.56 357 VAL A N 1
ATOM 2839 C CA . VAL A 1 357 ? 9.319 -8.225 -27.502 1.00 87.56 357 VAL A CA 1
ATOM 2840 C C . VAL A 1 357 ? 8.415 -8.400 -28.736 1.00 87.56 357 VAL A C 1
ATOM 2842 O O . VAL A 1 357 ? 7.334 -7.814 -28.800 1.00 87.56 357 VAL A O 1
ATOM 2845 N N . GLN A 1 358 ? 8.859 -9.156 -29.745 1.00 82.44 358 GLN A N 1
ATOM 2846 C CA . GLN A 1 358 ? 8.101 -9.402 -30.979 1.00 82.44 358 GLN A CA 1
ATOM 2847 C C . GLN A 1 358 ? 7.195 -10.637 -30.914 1.00 82.44 358 GLN A C 1
ATOM 2849 O O . GLN A 1 358 ? 6.330 -10.778 -31.786 1.00 82.44 358 GLN A O 1
ATOM 2854 N N . SER A 1 359 ? 7.422 -11.530 -29.946 1.00 73.94 359 SER A N 1
ATOM 2855 C CA . SER A 1 359 ? 6.616 -12.737 -29.720 1.00 73.94 359 SER A CA 1
ATOM 2856 C C . SER A 1 359 ? 5.311 -12.436 -28.990 1.00 73.94 359 SER A C 1
ATOM 2858 O O . SER A 1 359 ? 4.315 -13.141 -29.291 1.00 73.94 359 SER A O 1
#

pLDDT: mean 85.63, std 20.81, range [27.91, 98.81]